Protein AF-0000000065780562 (afdb_homodimer)

pLDDT: mean 96.78, std 4.56, range [65.5, 98.94]

Solvent-accessible surface area (backbone atoms only — not comparable to full-atom values): 18853 Å² total; per-residue (Å²): 107,81,82,47,72,66,59,38,47,54,46,50,72,38,41,47,74,38,71,44,37,96,43,82,79,24,48,29,72,38,63,63,52,26,35,49,34,34,68,48,35,51,48,55,40,47,51,58,27,45,69,42,63,85,66,68,60,48,30,23,32,17,39,69,54,63,8,30,63,49,17,40,48,27,12,57,72,63,63,24,13,30,44,69,33,32,50,79,88,74,63,91,61,65,63,46,76,33,69,40,71,48,99,82,57,74,47,54,39,26,35,52,57,83,74,48,37,68,88,31,28,38,34,37,24,37,50,65,37,39,60,32,49,70,59,52,32,50,49,51,52,42,45,75,44,43,25,42,68,44,40,34,39,28,48,32,30,30,67,81,51,43,10,64,62,57,37,42,76,68,58,31,47,76,46,57,64,32,76,43,86,71,89,104,80,82,47,71,66,58,38,49,53,47,51,72,37,42,46,73,38,73,44,36,97,42,82,78,25,49,30,74,39,63,62,51,26,34,50,33,34,68,48,36,51,48,56,41,48,49,56,29,44,68,44,65,85,66,67,59,46,31,23,33,18,40,70,54,62,7,30,64,48,17,40,48,27,12,56,74,61,62,24,13,29,43,69,32,32,50,78,88,74,62,92,62,64,63,46,76,33,70,38,72,47,100,83,57,73,46,52,40,27,35,54,58,85,74,48,35,69,86,33,28,37,35,36,22,38,48,65,38,38,59,33,48,69,58,51,34,48,50,52,51,43,46,74,45,43,26,42,68,44,40,36,38,28,48,33,30,32,67,82,52,43,11,64,63,56,37,41,75,69,57,31,47,77,47,56,64,33,76,42,88,71,88

Organism: Edwardsiella ictaluri (strain 93-146) (NCBI:txid634503)

Secondary structure (DSSP, 8-state):
-PPPHHHHHHHHHTSEEEET-SSTT-EEEETHHHHTSHHHHHHHHHHHHHHHTTTT--EEEEETTTTHHHHHHHHHHHT-EEEEEB-TT---S-EEEEEEE-SSSEEEEEEETTS--TT-EEEEEEEEESSSHHHHHHHHHHHHTT-EEEEEEEEEE-GGG-HHHHHHTTTPEEEEEEE-S--/-PPPHHHHHHHHHTSEEEET-SSTT-EEEETHHHHTSHHHHHHHHHHHHHHHTTTT--EEEEETTTTHHHHHHHHHHHT-EEEEEB-TT---S-EEEEEEE-SSSEEEEEEETTS--TT-EEEEEEEEESS-HHHHHHHHHHHHTT-EEEEEEEEEE-GGG-HHHHHHTTTPEEEEEEE-S--

Sequence (366 aa):
MTATAQQLEFLKQNIKTIPDYPKPGILFRDVTSLLEKPDAYALSIELLAARYRAAGITKVVGTEARGFLFGAPVALALGVGFVPVRKPGKLPRATLAESYALEYGTDTLEIHQDAIDANDRVLMVDDLLATGGTIEATTRLIRRLGGVVHDAAFIIDLPALGGEARLEAMNINCYSLVSFDGHMTATAQQLEFLKQNIKTIPDYPKPGILFRDVTSLLEKPDAYALSIELLAARYRAAGITKVVGTEARGFLFGAPVALALGVGFVPVRKPGKLPRATLAESYALEYGTDTLEIHQDAIDANDRVLMVDDLLATGGTIEATTRLIRRLGGVVHDAAFIIDLPALGGEARLEAMNINCYSLVSFDGH

InterPro domains:
  IPR000836 Phosphoribosyltransferase domain [PF00156] (31-147)
  IPR000836 Phosphoribosyltransferase domain [cd06223] (45-166)
  IPR005764 Adenine phosphoribosyl transferase [MF_00004] (11-180)
  IPR005764 Adenine phosphoribosyl transferase [TIGR01090] (11-179)
  IPR029057 Phosphoribosyltransferase-like [G3DSA:3.40.50.2020] (1-183)
  IPR029057 Phosphoribosyltransferase-like [SSF53271] (12-180)
  IPR050054 Uracil phosphoribosyltransferase/Adenine phosphoribosyltransferase [PTHR32315] (6-181)

Structure (mmCIF, N/CA/C/O backbone):
data_AF-0000000065780562-model_v1
#
loop_
_entity.id
_entity.type
_entity.pdbx_description
1 polymer 'Adenine phosphoribosyltransferase'
#
loop_
_atom_site.group_PDB
_atom_site.id
_atom_site.type_symbol
_atom_site.label_atom_id
_atom_site.label_alt_id
_atom_site.label_comp_id
_atom_site.label_asym_id
_atom_site.label_entity_id
_atom_site.label_seq_id
_atom_site.pdbx_PDB_ins_code
_atom_site.Cartn_x
_atom_site.Cartn_y
_atom_site.Cartn_z
_atom_site.occupancy
_atom_site.B_iso_or_equiv
_atom_site.auth_seq_id
_atom_site.auth_comp_id
_atom_site.auth_asym_id
_atom_site.auth_atom_id
_atom_site.pdbx_PDB_model_num
ATOM 1 N N . MET A 1 1 ? -0.548 -5.738 -24.672 1 65.5 1 MET A N 1
ATOM 2 C CA . MET A 1 1 ? 0.827 -5.441 -25.062 1 65.5 1 MET A CA 1
ATOM 3 C C . MET A 1 1 ? 1.811 -6.344 -24.328 1 65.5 1 MET A C 1
ATOM 5 O O . MET A 1 1 ? 1.645 -6.605 -23.125 1 65.5 1 MET A O 1
ATOM 9 N N . THR A 1 2 ? 2.576 -7.039 -25.062 1 82.5 2 THR A N 1
ATOM 10 C CA . THR A 1 2 ? 3.578 -7.926 -24.484 1 82.5 2 THR A CA 1
ATOM 11 C C . THR A 1 2 ? 4.848 -7.152 -24.141 1 82.5 2 THR A C 1
ATOM 13 O O . THR A 1 2 ? 5.312 -6.324 -24.922 1 82.5 2 THR A O 1
ATOM 16 N N . ALA A 1 3 ? 5.266 -7.367 -22.844 1 90.75 3 ALA A N 1
ATOM 17 C CA . ALA A 1 3 ? 6.492 -6.707 -22.406 1 90.75 3 ALA A CA 1
ATOM 18 C C . ALA A 1 3 ? 7.664 -7.07 -23.312 1 90.75 3 ALA A C 1
ATOM 20 O O . ALA A 1 3 ? 7.816 -8.234 -23.703 1 90.75 3 ALA A O 1
ATOM 21 N N . THR A 1 4 ? 8.484 -6.109 -23.641 1 95 4 THR A N 1
ATOM 22 C CA . THR A 1 4 ? 9.703 -6.379 -24.391 1 95 4 THR A CA 1
ATOM 23 C C . THR A 1 4 ? 10.844 -6.766 -23.453 1 95 4 THR A C 1
ATOM 25 O O . THR A 1 4 ? 10.812 -6.457 -22.266 1 95 4 THR A O 1
ATOM 28 N N . ALA A 1 5 ? 11.867 -7.324 -24.094 1 95.56 5 ALA A N 1
ATOM 29 C CA . ALA A 1 5 ? 13.062 -7.688 -23.328 1 95.56 5 ALA A CA 1
ATOM 30 C C . ALA A 1 5 ? 13.734 -6.453 -22.75 1 95.56 5 ALA A C 1
ATOM 32 O O . ALA A 1 5 ? 14.258 -6.492 -21.625 1 95.56 5 ALA A O 1
ATOM 33 N N . GLN A 1 6 ? 13.703 -5.398 -23.469 1 96.81 6 GLN A N 1
ATOM 34 C CA . GLN A 1 6 ? 14.336 -4.16 -23.016 1 96.81 6 GLN A CA 1
ATOM 35 C C . GLN A 1 6 ? 13.602 -3.568 -21.828 1 96.81 6 GLN A C 1
ATOM 37 O O . GLN A 1 6 ? 14.227 -3.055 -20.891 1 96.81 6 GLN A O 1
ATOM 42 N N . GLN A 1 7 ? 12.305 -3.596 -21.875 1 97.88 7 GLN A N 1
ATOM 43 C CA . GLN A 1 7 ? 11.5 -3.094 -20.766 1 97.88 7 GLN A CA 1
ATOM 44 C C . GLN A 1 7 ? 11.75 -3.9 -19.5 1 97.88 7 GLN A C 1
ATOM 46 O O . GLN A 1 7 ? 11.922 -3.33 -18.422 1 97.88 7 GLN A O 1
ATOM 51 N N . LEU A 1 8 ? 11.789 -5.238 -19.656 1 98 8 LEU A N 1
ATOM 52 C CA . LEU A 1 8 ? 11.992 -6.117 -18.5 1 98 8 LEU A CA 1
ATOM 53 C C . LEU A 1 8 ? 13.398 -5.945 -17.938 1 98 8 LEU A C 1
ATOM 55 O O . LEU A 1 8 ? 13.578 -5.953 -16.719 1 98 8 LEU A O 1
ATOM 59 N N . GLU A 1 9 ? 14.367 -5.758 -18.781 1 97.94 9 GLU A N 1
ATOM 60 C CA . GLU A 1 9 ? 15.742 -5.508 -18.344 1 97.94 9 GLU A CA 1
ATOM 61 C C . GLU A 1 9 ? 15.844 -4.168 -17.609 1 97.94 9 GLU A C 1
ATOM 63 O O . GLU A 1 9 ? 16.547 -4.059 -16.609 1 97.94 9 GLU A O 1
ATOM 68 N N . PHE A 1 10 ? 15.195 -3.188 -18.141 1 98.44 10 PHE A N 1
ATOM 69 C CA . PHE A 1 10 ? 15.156 -1.881 -17.484 1 98.44 10 PHE A CA 1
ATOM 70 C C . PHE A 1 10 ? 14.641 -2 -16.062 1 98.44 10 PHE A C 1
ATOM 72 O O . PHE A 1 10 ? 15.227 -1.438 -15.133 1 98.44 10 PHE A O 1
ATOM 79 N N . LEU A 1 11 ? 13.539 -2.773 -15.859 1 98.62 11 LEU A N 1
ATOM 80 C CA . LEU A 1 11 ? 12.984 -2.986 -14.523 1 98.62 11 LEU A CA 1
ATOM 81 C C . LEU A 1 11 ? 13.984 -3.723 -13.641 1 98.62 11 LEU A C 1
ATOM 83 O O . LEU A 1 11 ? 14.211 -3.332 -12.492 1 98.62 11 LEU A O 1
ATOM 87 N N . LYS A 1 12 ? 14.523 -4.781 -14.188 1 98.12 12 LYS A N 1
ATOM 88 C CA . LYS A 1 12 ? 15.469 -5.605 -13.438 1 98.12 12 LYS A CA 1
ATOM 89 C C . LYS A 1 12 ? 16.656 -4.777 -12.938 1 98.12 12 LYS A C 1
ATOM 91 O O . LYS A 1 12 ? 17.078 -4.922 -11.789 1 98.12 12 LYS A O 1
ATOM 96 N N . GLN A 1 13 ? 17.125 -3.814 -13.75 1 97.94 13 GLN A N 1
ATOM 97 C CA . GLN A 1 13 ? 18.266 -2.98 -13.43 1 97.94 13 GLN A CA 1
ATOM 98 C C . GLN A 1 13 ? 17.922 -1.961 -12.344 1 97.94 13 GLN A C 1
ATOM 100 O O . GLN A 1 13 ? 18.812 -1.407 -11.703 1 97.94 13 GLN A O 1
ATOM 105 N N . ASN A 1 14 ? 16.688 -1.719 -12.141 1 98.06 14 ASN A N 1
ATOM 106 C CA . ASN A 1 14 ? 16.281 -0.73 -11.156 1 98.06 14 ASN A CA 1
ATOM 107 C C . ASN A 1 14 ? 15.883 -1.389 -9.836 1 98.06 14 ASN A C 1
ATOM 109 O O . ASN A 1 14 ? 15.352 -0.726 -8.938 1 98.06 14 ASN A O 1
ATOM 113 N N . ILE A 1 15 ? 16.125 -2.693 -9.695 1 98.06 15 ILE A N 1
ATOM 114 C CA . ILE A 1 15 ? 15.969 -3.404 -8.438 1 98.06 15 ILE A CA 1
ATOM 115 C C . ILE A 1 15 ? 17.328 -3.656 -7.805 1 98.06 15 ILE A C 1
ATOM 117 O O . ILE A 1 15 ? 18.156 -4.402 -8.352 1 98.06 15 ILE A O 1
ATOM 121 N N . LYS A 1 16 ? 17.562 -3.039 -6.676 1 97.56 16 LYS A N 1
ATOM 122 C CA . LYS A 1 16 ? 18.844 -3.186 -5.984 1 97.56 16 LYS A CA 1
ATOM 123 C C . LYS A 1 16 ? 18.938 -4.527 -5.262 1 97.56 16 LYS A C 1
ATOM 125 O O . LYS A 1 16 ? 17.953 -4.988 -4.68 1 97.56 16 LYS A O 1
ATOM 130 N N . THR A 1 17 ? 20.016 -5.121 -5.332 1 97.31 17 THR A N 1
ATOM 131 C CA . THR A 1 17 ? 20.297 -6.336 -4.57 1 97.31 17 THR A CA 1
ATOM 132 C C . THR A 1 17 ? 21.125 -6.012 -3.332 1 97.31 17 THR A C 1
ATOM 134 O O . THR A 1 17 ? 22.188 -5.387 -3.43 1 97.31 17 THR A O 1
ATOM 137 N N . ILE A 1 18 ? 20.625 -6.375 -2.195 1 97.62 18 ILE A N 1
ATOM 138 C CA . ILE A 1 18 ? 21.266 -6.113 -0.917 1 97.62 18 ILE A CA 1
ATOM 139 C C . ILE A 1 18 ? 21.797 -7.418 -0.33 1 97.62 18 ILE A C 1
ATOM 141 O O . ILE A 1 18 ? 21.016 -8.281 0.081 1 97.62 18 ILE A O 1
ATOM 145 N N . PRO A 1 19 ? 23.031 -7.574 -0.222 1 96.38 19 PRO A N 1
ATOM 146 C CA . PRO A 1 19 ? 23.578 -8.812 0.345 1 96.38 19 PRO A CA 1
ATOM 147 C C . PRO A 1 19 ? 23.406 -8.883 1.861 1 96.38 19 PRO A C 1
ATOM 149 O O . PRO A 1 19 ? 23.359 -7.852 2.533 1 96.38 19 PRO A O 1
ATOM 152 N N . ASP A 1 20 ? 23.312 -10.141 2.43 1 95.62 20 ASP A N 1
ATOM 153 C CA . ASP A 1 20 ? 23.344 -10.469 3.854 1 95.62 20 ASP A CA 1
ATOM 154 C C . ASP A 1 20 ? 22.203 -9.789 4.598 1 95.62 20 ASP A C 1
ATOM 156 O O . ASP A 1 20 ? 22.391 -9.258 5.695 1 95.62 20 ASP A O 1
ATOM 160 N N . TYR A 1 21 ? 21.078 -9.734 3.943 1 94.44 21 TYR A N 1
ATOM 161 C CA . TYR A 1 21 ? 19.859 -9.203 4.527 1 94.44 21 TYR A CA 1
ATOM 162 C C . TYR A 1 21 ? 18.672 -10.125 4.266 1 94.44 21 TYR A C 1
ATOM 164 O O . TYR A 1 21 ? 18.469 -10.578 3.137 1 94.44 21 TYR A O 1
ATOM 172 N N . PRO A 1 22 ? 17.922 -10.328 5.242 1 91.75 22 PRO A N 1
ATOM 173 C CA . PRO A 1 22 ? 18 -9.898 6.641 1 91.75 22 PRO A CA 1
ATOM 174 C C . PRO A 1 22 ? 19.062 -10.664 7.434 1 91.75 22 PRO A C 1
ATOM 176 O O . PRO A 1 22 ? 19.359 -10.312 8.578 1 91.75 22 PRO A O 1
ATOM 179 N N . LYS A 1 23 ? 19.578 -11.781 6.82 1 92 23 LYS A N 1
ATOM 180 C CA . LYS A 1 23 ? 20.641 -12.562 7.453 1 92 23 LYS A CA 1
ATOM 181 C C . LYS A 1 23 ? 21.797 -12.797 6.488 1 92 23 LYS A C 1
ATOM 183 O O . LYS A 1 23 ? 21.625 -12.688 5.273 1 92 23 LYS A O 1
ATOM 188 N N . PRO A 1 24 ? 22.906 -13.125 7.113 1 94.38 24 PRO A N 1
ATOM 189 C CA . PRO A 1 24 ? 24.062 -13.398 6.254 1 94.38 24 PRO A CA 1
ATOM 190 C C . PRO A 1 24 ? 23.781 -14.477 5.215 1 94.38 24 PRO A C 1
ATOM 192 O O . PRO A 1 24 ? 23.125 -15.484 5.52 1 94.38 24 PRO A O 1
ATOM 195 N N . GLY A 1 25 ? 24.266 -14.266 3.947 1 93.69 25 GLY A N 1
ATOM 196 C CA . GLY A 1 25 ? 24.141 -15.273 2.9 1 93.69 25 GLY A CA 1
ATOM 197 C C . GLY A 1 25 ? 22.938 -15.047 2.002 1 93.69 25 GLY A C 1
ATOM 198 O O . GLY A 1 25 ? 22.844 -15.656 0.934 1 93.69 25 GLY A O 1
ATOM 199 N N . ILE A 1 26 ? 22.047 -14.164 2.375 1 93.25 26 ILE A N 1
ATOM 200 C CA . ILE A 1 26 ? 20.828 -13.914 1.613 1 93.25 26 ILE A CA 1
ATOM 201 C C . ILE A 1 26 ? 21.031 -12.688 0.717 1 93.25 26 ILE A C 1
ATOM 203 O O . ILE A 1 26 ? 21.609 -11.688 1.142 1 93.25 26 ILE A O 1
ATOM 207 N N . LEU A 1 27 ? 20.641 -12.844 -0.528 1 95.69 27 LEU A N 1
ATOM 208 C CA . LEU A 1 27 ? 20.562 -11.711 -1.442 1 95.69 27 LEU A CA 1
ATOM 209 C C . LEU A 1 27 ? 19.141 -11.156 -1.506 1 95.69 27 LEU A C 1
ATOM 211 O O . LEU A 1 27 ? 18.281 -11.742 -2.158 1 95.69 27 LEU A O 1
ATOM 215 N N . PHE A 1 28 ? 19 -10.055 -0.897 1 96.62 28 PHE A N 1
ATOM 216 C CA . PHE A 1 28 ? 17.672 -9.445 -0.836 1 96.62 28 PHE A CA 1
ATOM 217 C C . PHE A 1 28 ? 17.438 -8.547 -2.045 1 96.62 28 PHE A C 1
ATOM 219 O O . PHE A 1 28 ? 18.266 -7.703 -2.371 1 96.62 28 PHE A O 1
ATOM 226 N N . ARG A 1 29 ? 16.328 -8.711 -2.705 1 97.31 29 ARG A N 1
ATOM 227 C CA . ARG A 1 29 ? 15.93 -7.852 -3.816 1 97.31 29 ARG A CA 1
ATOM 228 C C . ARG A 1 29 ? 15.016 -6.73 -3.34 1 97.31 29 ARG A C 1
ATOM 230 O O . ARG A 1 29 ? 13.852 -6.969 -3.021 1 97.31 29 ARG A O 1
ATOM 237 N N . ASP A 1 30 ? 15.523 -5.582 -3.324 1 97.31 30 ASP A N 1
ATOM 238 C CA . ASP A 1 30 ? 14.82 -4.434 -2.764 1 97.31 30 ASP A CA 1
ATOM 239 C C . ASP A 1 30 ? 13.906 -3.793 -3.801 1 97.31 30 ASP A C 1
ATOM 241 O O . ASP A 1 30 ? 14.344 -2.951 -4.59 1 97.31 30 ASP A O 1
ATOM 245 N N . VAL A 1 31 ? 12.664 -4.078 -3.697 1 96.94 31 VAL A N 1
ATOM 246 C CA . VAL A 1 31 ? 11.695 -3.584 -4.664 1 96.94 31 VAL A CA 1
ATOM 247 C C . VAL A 1 31 ? 11.492 -2.082 -4.473 1 96.94 31 VAL A C 1
ATOM 249 O O . VAL A 1 31 ? 11.008 -1.393 -5.375 1 96.94 31 VAL A O 1
ATOM 252 N N . THR A 1 32 ? 11.859 -1.491 -3.297 1 97.56 32 THR A N 1
ATOM 253 C CA . THR A 1 32 ? 11.617 -0.078 -3.031 1 97.56 32 THR A CA 1
ATOM 254 C C . THR A 1 32 ? 12.445 0.799 -3.963 1 97.56 32 THR A C 1
ATOM 256 O O . THR A 1 32 ? 12.062 1.929 -4.27 1 97.56 32 THR A O 1
ATOM 259 N N . SER A 1 33 ? 13.594 0.277 -4.449 1 98.06 33 SER A N 1
ATOM 260 C CA . SER A 1 33 ? 14.414 1.05 -5.379 1 98.06 33 SER A CA 1
ATOM 261 C C . SER A 1 33 ? 13.672 1.295 -6.691 1 98.06 33 SER A C 1
ATOM 263 O O . SER A 1 33 ? 13.859 2.332 -7.328 1 98.06 33 SER A O 1
ATOM 265 N N . LEU A 1 34 ? 12.828 0.372 -7.031 1 98.19 34 LEU A N 1
ATOM 266 C CA . LEU A 1 34 ? 11.992 0.503 -8.219 1 98.19 34 LEU A CA 1
ATOM 267 C C . LEU A 1 34 ? 10.992 1.64 -8.055 1 98.19 34 LEU A C 1
ATOM 269 O O . LEU A 1 34 ? 10.719 2.371 -9.008 1 98.19 34 LEU A O 1
ATOM 273 N N . LEU A 1 35 ? 10.43 1.845 -6.871 1 98.62 35 LEU A N 1
ATOM 274 C CA . LEU A 1 35 ? 9.422 2.855 -6.562 1 98.62 35 LEU A CA 1
ATOM 275 C C . LEU A 1 35 ? 10.008 4.258 -6.672 1 98.62 35 LEU A C 1
ATOM 277 O O . LEU A 1 35 ? 9.297 5.207 -7.004 1 98.62 35 LEU A O 1
ATOM 281 N N . GLU A 1 36 ? 11.297 4.367 -6.43 1 96.75 36 GLU A N 1
ATOM 282 C CA . GLU A 1 36 ? 11.984 5.656 -6.391 1 96.75 36 GLU A CA 1
ATOM 283 C C . GLU A 1 36 ? 12.188 6.215 -7.793 1 96.75 36 GLU A C 1
ATOM 285 O O . GLU A 1 36 ? 12.453 7.41 -7.961 1 96.75 36 GLU A O 1
ATOM 290 N N . LYS A 1 37 ? 12.094 5.348 -8.766 1 97.94 37 LYS A N 1
ATOM 291 C CA . LYS A 1 37 ? 12.25 5.723 -10.164 1 97.94 37 LYS A CA 1
ATOM 292 C C . LYS A 1 37 ? 10.898 5.801 -10.867 1 97.94 37 LYS A C 1
ATOM 294 O O . LYS A 1 37 ? 10.336 4.777 -11.266 1 97.94 37 LYS A O 1
ATOM 299 N N . PRO A 1 38 ? 10.453 7.039 -11.125 1 98.38 38 PRO A N 1
ATOM 300 C CA . PRO A 1 38 ? 9.086 7.215 -11.625 1 98.38 38 PRO A CA 1
ATOM 301 C C . PRO A 1 38 ? 8.805 6.395 -12.875 1 98.38 38 PRO A C 1
ATOM 303 O O . PRO A 1 38 ? 7.766 5.742 -12.977 1 98.38 38 PRO A O 1
ATOM 306 N N . ASP A 1 39 ? 9.727 6.363 -13.805 1 98.56 39 ASP A N 1
ATOM 307 C CA . ASP A 1 39 ? 9.508 5.664 -15.07 1 98.56 39 ASP A CA 1
ATOM 308 C C . ASP A 1 39 ? 9.461 4.152 -14.859 1 98.56 39 ASP A C 1
ATOM 310 O O . ASP A 1 39 ? 8.648 3.461 -15.477 1 98.56 39 ASP A O 1
ATOM 314 N N . ALA A 1 40 ? 10.312 3.639 -14.031 1 98.75 40 ALA A N 1
ATOM 315 C CA . ALA A 1 40 ? 10.336 2.205 -13.75 1 98.75 40 ALA A CA 1
ATOM 316 C C . ALA A 1 40 ? 9.07 1.772 -13.008 1 98.75 40 ALA A C 1
ATOM 318 O O . ALA A 1 40 ? 8.484 0.737 -13.328 1 98.75 40 ALA A O 1
ATOM 319 N N . TYR A 1 41 ? 8.703 2.58 -12.031 1 98.81 41 TYR A N 1
ATOM 320 C CA . TYR A 1 41 ? 7.488 2.287 -11.281 1 98.81 41 TYR A CA 1
ATOM 321 C C . TYR A 1 41 ? 6.266 2.277 -12.188 1 98.81 41 TYR A C 1
ATOM 323 O O . TYR A 1 41 ? 5.512 1.302 -12.219 1 98.81 41 TYR A O 1
ATO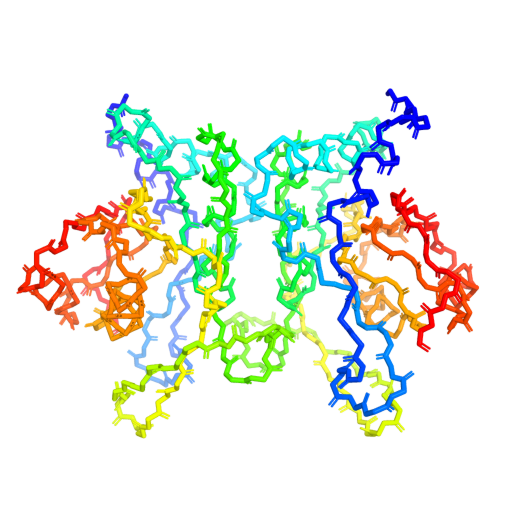M 331 N N . ALA A 1 42 ? 6.105 3.307 -13 1 98.81 42 ALA A N 1
ATOM 332 C CA . ALA A 1 42 ? 4.98 3.416 -13.922 1 98.81 42 ALA A CA 1
ATOM 333 C C . ALA A 1 42 ? 4.977 2.258 -14.922 1 98.81 42 ALA A C 1
ATOM 335 O O . ALA A 1 42 ? 3.922 1.687 -15.211 1 98.81 42 ALA A O 1
ATOM 336 N N . LEU A 1 43 ? 6.145 1.894 -15.398 1 98.81 43 LEU A N 1
ATOM 337 C CA . LEU A 1 43 ? 6.258 0.809 -16.375 1 98.81 43 LEU A CA 1
ATOM 338 C C . LEU A 1 43 ? 5.82 -0.517 -15.758 1 98.81 43 LEU A C 1
ATOM 340 O O . LEU A 1 43 ? 5.137 -1.312 -16.406 1 98.81 43 LEU A O 1
ATOM 344 N N . SER A 1 44 ? 6.219 -0.75 -14.5 1 98.88 44 SER A N 1
ATOM 345 C CA . SER A 1 44 ? 5.84 -2 -13.852 1 98.88 44 SER A CA 1
ATOM 346 C C . SER A 1 44 ? 4.324 -2.129 -13.734 1 98.88 44 SER A C 1
ATOM 348 O O . SER A 1 44 ? 3.768 -3.197 -14 1 98.88 44 SER A O 1
ATOM 350 N N . ILE A 1 45 ? 3.66 -1.053 -13.383 1 98.88 45 ILE A N 1
ATOM 351 C CA . ILE A 1 45 ? 2.207 -1.06 -13.266 1 98.88 45 ILE A CA 1
ATOM 352 C C . ILE A 1 45 ? 1.58 -1.29 -14.641 1 98.88 45 ILE A C 1
ATOM 354 O O . ILE A 1 45 ? 0.657 -2.096 -14.781 1 98.88 45 ILE A O 1
ATOM 358 N N . GLU A 1 46 ? 2.08 -0.618 -15.57 1 98.56 46 GLU A N 1
ATOM 359 C CA . GLU A 1 46 ? 1.528 -0.702 -16.922 1 98.56 46 GLU A CA 1
ATOM 360 C C . GLU A 1 46 ? 1.635 -2.121 -17.469 1 98.56 46 GLU A C 1
ATOM 362 O O . GLU A 1 46 ? 0.681 -2.637 -18.062 1 98.56 46 GLU A O 1
ATOM 367 N N . LEU A 1 47 ? 2.752 -2.746 -17.344 1 98.75 47 LEU A N 1
ATOM 368 C CA . LEU A 1 47 ? 2.959 -4.09 -17.875 1 98.75 47 LEU A CA 1
ATOM 369 C C . LEU A 1 47 ? 2.033 -5.094 -17.203 1 98.75 47 LEU A C 1
ATOM 371 O O . LEU A 1 47 ? 1.461 -5.961 -17.859 1 98.75 47 LEU A O 1
ATOM 375 N N . LEU A 1 48 ? 1.876 -4.984 -15.883 1 98.69 48 LEU A N 1
ATOM 376 C CA . LEU A 1 48 ? 0.957 -5.867 -15.172 1 98.69 48 LEU A CA 1
ATOM 377 C C . LEU A 1 48 ? -0.481 -5.625 -15.617 1 98.69 48 LEU A C 1
ATOM 379 O O . LEU A 1 48 ? -1.211 -6.574 -15.914 1 98.69 48 LEU A O 1
ATOM 383 N N . ALA A 1 49 ? -0.901 -4.379 -15.672 1 98.62 49 ALA A N 1
ATOM 384 C CA . ALA A 1 49 ? -2.271 -4.039 -16.047 1 98.62 49 ALA A CA 1
ATOM 385 C C . ALA A 1 49 ? -2.572 -4.484 -17.469 1 98.62 49 ALA A C 1
ATOM 387 O O . ALA A 1 49 ? -3.648 -5.02 -17.75 1 98.62 49 ALA A O 1
ATOM 388 N N . ALA A 1 50 ? -1.616 -4.242 -18.375 1 98.31 50 ALA A N 1
ATOM 389 C CA . ALA A 1 50 ? -1.803 -4.59 -19.781 1 98.31 50 ALA A CA 1
ATOM 390 C C . ALA A 1 50 ? -2.049 -6.086 -19.953 1 98.31 50 ALA A C 1
ATOM 392 O O . ALA A 1 50 ? -2.871 -6.496 -20.781 1 98.31 50 ALA A O 1
ATOM 393 N N . ARG A 1 51 ? -1.376 -6.867 -19.188 1 97.56 51 ARG A N 1
ATOM 394 C CA . ARG A 1 51 ? -1.489 -8.32 -19.25 1 97.56 51 ARG A CA 1
ATOM 395 C C . ARG A 1 51 ? -2.91 -8.773 -18.938 1 97.56 51 ARG A C 1
ATOM 397 O O . ARG A 1 51 ? -3.391 -9.766 -19.484 1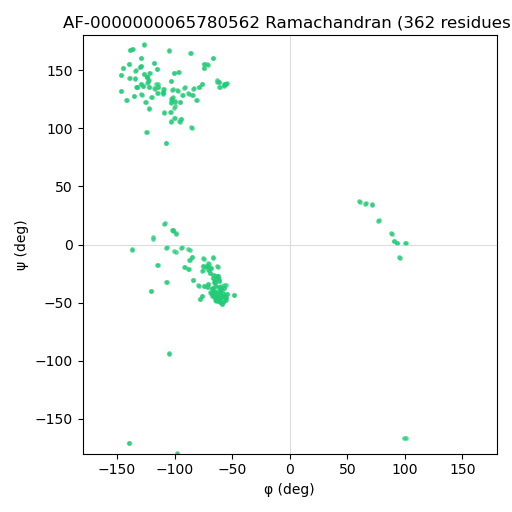 97.56 51 ARG A O 1
ATOM 404 N N . TYR A 1 52 ? -3.631 -8.016 -18.125 1 98.06 52 TYR A N 1
ATOM 405 C CA . TYR A 1 52 ? -4.891 -8.523 -17.578 1 98.06 52 TYR A CA 1
ATOM 406 C C . TYR A 1 52 ? -6.059 -7.652 -18.016 1 98.06 52 TYR A C 1
ATOM 408 O O . TYR A 1 52 ? -7.191 -7.84 -17.562 1 98.06 52 TYR A O 1
ATOM 416 N N . ARG A 1 53 ? -5.852 -6.699 -18.828 1 97.25 53 ARG A N 1
ATOM 417 C CA . ARG A 1 53 ? -6.863 -5.738 -19.266 1 97.25 53 ARG A CA 1
ATOM 418 C C . ARG A 1 53 ? -8.07 -6.449 -19.859 1 97.25 53 ARG A C 1
ATOM 420 O O . ARG A 1 53 ? -9.211 -6.023 -19.672 1 97.25 53 ARG A O 1
ATOM 427 N N . ALA A 1 54 ? -7.871 -7.57 -20.547 1 97.25 54 ALA A N 1
ATOM 428 C CA . ALA A 1 54 ? -8.953 -8.266 -21.219 1 97.25 54 ALA A CA 1
ATOM 429 C C . ALA A 1 54 ? -9.297 -9.578 -20.516 1 97.25 54 ALA A C 1
ATOM 431 O O . ALA A 1 54 ? -9.945 -10.445 -21.094 1 97.25 54 ALA A O 1
ATOM 432 N N . ALA A 1 55 ? -8.891 -9.719 -19.312 1 97.56 55 ALA A N 1
ATOM 433 C CA . ALA A 1 55 ? -9.031 -11 -18.625 1 97.56 55 ALA A CA 1
ATOM 434 C C . ALA A 1 55 ? -10.32 -11.062 -17.812 1 97.56 55 ALA A C 1
ATOM 436 O O . ALA A 1 55 ? -10.609 -12.07 -17.172 1 97.56 55 ALA A O 1
ATOM 437 N N . GLY A 1 56 ? -11.086 -9.984 -17.797 1 98.19 56 GLY A N 1
ATOM 438 C CA . GLY A 1 56 ? -12.359 -9.969 -17.078 1 98.19 56 GLY A CA 1
ATOM 439 C C . GLY A 1 56 ? -12.203 -9.836 -15.578 1 98.19 56 GLY A C 1
ATOM 440 O O . GLY A 1 56 ? -13.094 -10.234 -14.828 1 98.19 56 GLY A O 1
ATOM 441 N N . ILE A 1 57 ? -11.094 -9.359 -15.133 1 98.81 57 ILE A N 1
ATOM 442 C CA . ILE A 1 57 ? -10.836 -9.148 -13.711 1 98.81 57 ILE A CA 1
ATOM 443 C C . ILE A 1 57 ? -11.836 -8.148 -13.148 1 98.81 57 ILE A C 1
ATOM 445 O O . ILE A 1 57 ? -12.109 -7.113 -13.766 1 98.81 57 ILE A O 1
ATOM 449 N N . THR A 1 58 ? -12.359 -8.484 -11.969 1 98.81 58 THR A N 1
ATOM 450 C CA . THR A 1 58 ? -13.32 -7.566 -11.359 1 98.81 58 THR A CA 1
ATOM 451 C C . THR A 1 58 ? -12.766 -6.996 -10.055 1 98.81 58 THR A C 1
ATOM 453 O O . THR A 1 58 ? -13.281 -6.004 -9.539 1 98.81 58 THR A O 1
ATOM 456 N N . LYS A 1 59 ? -11.711 -7.676 -9.477 1 98.75 59 LYS A N 1
ATOM 457 C CA . LYS A 1 59 ? -11.055 -7.223 -8.258 1 98.75 59 LYS A CA 1
ATOM 458 C C . LYS A 1 59 ? -9.562 -7.566 -8.273 1 98.75 59 LYS A C 1
ATOM 460 O O . LYS A 1 59 ? -9.172 -8.602 -8.812 1 98.75 59 LYS A O 1
ATOM 465 N N . VAL A 1 60 ? -8.805 -6.758 -7.723 1 98.94 60 VAL A N 1
ATOM 466 C CA . VAL A 1 60 ? -7.41 -7.059 -7.438 1 98.94 60 VAL A CA 1
ATOM 467 C C . VAL A 1 60 ? -7.207 -7.215 -5.934 1 98.94 60 VAL A C 1
ATOM 469 O O . VAL A 1 60 ? -7.723 -6.414 -5.145 1 98.94 60 VAL A O 1
ATOM 472 N N . VAL A 1 61 ? -6.566 -8.242 -5.531 1 98.94 61 VAL A N 1
ATOM 473 C CA . VAL A 1 61 ? -6.234 -8.492 -4.133 1 98.94 61 VAL A CA 1
ATOM 474 C C . VAL A 1 61 ? -4.73 -8.344 -3.922 1 98.94 61 VAL A C 1
ATOM 476 O O . VAL A 1 61 ? -3.934 -8.859 -4.707 1 98.94 61 VAL A O 1
ATOM 479 N N . GLY A 1 62 ? -4.344 -7.59 -2.949 1 98.81 62 GLY A N 1
ATOM 480 C CA . GLY A 1 62 ? -2.953 -7.422 -2.555 1 98.81 62 GLY A CA 1
ATOM 481 C C . GLY A 1 62 ? -2.715 -7.699 -1.082 1 98.81 62 GLY A C 1
ATOM 482 O O . GLY A 1 62 ? -3.543 -7.352 -0.237 1 98.81 62 GLY A O 1
ATOM 483 N N . THR A 1 63 ? -1.582 -8.211 -0.752 1 97.88 63 THR A N 1
ATOM 484 C CA . THR A 1 63 ? -1.265 -8.578 0.625 1 97.88 63 THR A CA 1
ATOM 485 C C . THR A 1 63 ? -0.342 -7.539 1.259 1 97.88 63 THR A C 1
ATOM 487 O O . THR A 1 63 ? 0.563 -7.023 0.602 1 97.88 63 THR A O 1
ATOM 490 N N . GLU A 1 64 ? -0.547 -7.223 2.5 1 97.06 64 GLU A N 1
ATOM 491 C CA . GLU A 1 64 ? 0.257 -6.242 3.227 1 97.06 64 GLU A CA 1
ATOM 492 C C . GLU A 1 64 ? 1.71 -6.695 3.338 1 97.06 64 GLU A C 1
ATOM 494 O O . GLU A 1 64 ? 1.981 -7.863 3.631 1 97.06 64 GLU A O 1
ATOM 499 N N . ALA A 1 65 ? 2.553 -5.715 3.201 1 97.19 65 ALA A N 1
ATOM 500 C CA . ALA A 1 65 ? 2.324 -4.309 2.871 1 97.19 65 ALA A CA 1
ATOM 501 C C . ALA A 1 65 ? 2.762 -4.004 1.442 1 97.19 65 ALA A C 1
ATOM 503 O O . ALA A 1 65 ? 2.156 -3.172 0.765 1 97.19 65 ALA A O 1
ATOM 504 N N . ARG A 1 66 ? 3.875 -4.812 1.037 1 98.19 66 ARG A N 1
ATOM 505 C CA . ARG A 1 66 ? 4.488 -4.445 -0.236 1 98.19 66 ARG A CA 1
ATOM 506 C C . ARG A 1 66 ? 3.566 -4.789 -1.403 1 98.19 66 ARG A C 1
ATOM 508 O O . ARG A 1 66 ? 3.627 -4.145 -2.455 1 98.19 66 ARG A O 1
ATOM 515 N N . GLY A 1 67 ? 2.662 -5.703 -1.172 1 98.56 67 GLY A N 1
ATOM 516 C CA . GLY A 1 67 ? 1.662 -6 -2.186 1 98.56 67 GLY A CA 1
ATOM 517 C C . GLY A 1 67 ? 0.773 -4.816 -2.512 1 98.56 67 GLY A C 1
ATOM 518 O O . GLY A 1 67 ? 0.211 -4.738 -3.605 1 98.56 67 GLY A O 1
ATOM 519 N N . PHE A 1 68 ? 0.595 -3.908 -1.535 1 98.88 68 PHE A N 1
ATOM 520 C CA . PHE A 1 68 ? -0.227 -2.721 -1.738 1 98.88 68 PHE A CA 1
ATOM 521 C C . PHE A 1 68 ? 0.399 -1.8 -2.779 1 98.88 68 PHE A C 1
ATOM 523 O O . PHE A 1 68 ? -0.311 -1.155 -3.553 1 98.88 68 PHE A O 1
ATOM 530 N N . LEU A 1 69 ? 1.693 -1.79 -2.826 1 98.88 69 LEU A N 1
ATOM 531 C CA . LEU A 1 69 ? 2.459 -0.839 -3.625 1 98.88 69 LEU A CA 1
ATOM 532 C C . LEU A 1 69 ? 2.264 -1.101 -5.117 1 98.88 69 LEU A C 1
ATOM 534 O O . LEU A 1 69 ? 2.533 -0.228 -5.945 1 98.88 69 LEU A O 1
ATOM 538 N N . PHE A 1 70 ? 1.828 -2.307 -5.434 1 98.88 70 PHE A N 1
ATOM 539 C CA . PHE A 1 70 ? 1.655 -2.684 -6.832 1 98.88 70 PHE A CA 1
ATOM 540 C C . PHE A 1 70 ? 0.208 -3.07 -7.113 1 98.88 70 PHE A C 1
ATOM 542 O O . PHE A 1 70 ? -0.365 -2.656 -8.125 1 98.88 70 PHE A O 1
ATOM 549 N N . GLY A 1 71 ? -0.388 -3.789 -6.168 1 98.88 71 GLY A N 1
ATOM 550 C CA . GLY A 1 71 ? -1.754 -4.25 -6.359 1 98.88 71 GLY A CA 1
ATOM 551 C C . GLY A 1 71 ? -2.756 -3.119 -6.484 1 98.88 71 GLY A C 1
ATOM 552 O O . GLY A 1 71 ? -3.619 -3.141 -7.363 1 98.88 71 GLY A O 1
ATOM 553 N N . ALA A 1 72 ? -2.643 -2.145 -5.617 1 98.88 72 ALA A N 1
ATOM 554 C CA . ALA A 1 72 ? -3.576 -1.021 -5.617 1 98.88 72 ALA A CA 1
ATOM 555 C C . ALA A 1 72 ? -3.471 -0.218 -6.91 1 98.88 72 ALA A C 1
ATOM 557 O O . ALA A 1 72 ? -4.47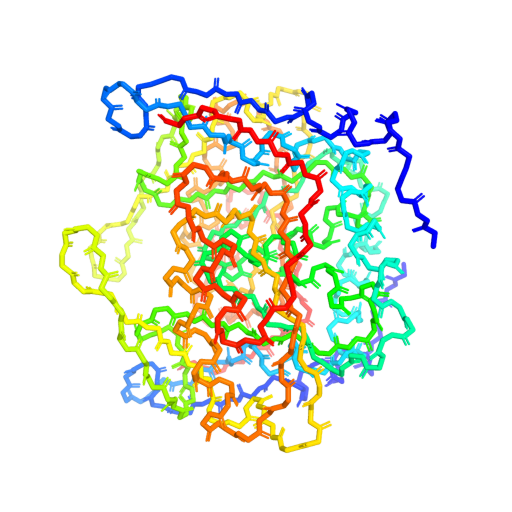7 0.02 -7.582 1 98.88 72 ALA A O 1
ATOM 558 N N . PRO A 1 73 ? -2.264 0.154 -7.371 1 98.94 73 PRO A N 1
ATOM 559 C CA . PRO A 1 73 ? -2.141 0.852 -8.648 1 98.94 73 PRO A CA 1
ATOM 560 C C . PRO A 1 73 ? -2.654 0.022 -9.828 1 98.94 73 PRO A C 1
ATOM 562 O O . PRO A 1 73 ? -3.234 0.571 -10.766 1 98.94 73 PRO A O 1
ATOM 565 N N . VAL A 1 74 ? -2.432 -1.289 -9.789 1 98.94 74 VAL A N 1
ATOM 566 C CA . VAL A 1 74 ? -2.924 -2.143 -10.867 1 98.94 74 VAL A CA 1
ATOM 567 C C . VAL A 1 74 ? -4.449 -2.123 -10.883 1 98.94 74 VAL A C 1
ATOM 569 O O . VAL A 1 74 ? -5.062 -2.055 -11.953 1 98.94 74 VAL A O 1
ATOM 572 N N . ALA A 1 75 ? -5.094 -2.203 -9.703 1 98.94 75 ALA A N 1
ATOM 573 C CA . ALA A 1 75 ? -6.551 -2.111 -9.617 1 98.94 75 ALA A CA 1
ATOM 574 C C . ALA A 1 75 ? -7.055 -0.813 -10.242 1 98.94 75 ALA A C 1
ATOM 576 O O . ALA A 1 75 ? -8.023 -0.819 -11 1 98.94 75 ALA A O 1
ATOM 577 N N . LEU A 1 76 ? -6.359 0.303 -9.93 1 98.88 76 LEU A N 1
ATOM 578 C CA . LEU A 1 76 ? -6.715 1.604 -10.484 1 98.88 76 LEU A CA 1
ATOM 579 C C . LEU A 1 76 ? -6.578 1.597 -12.008 1 98.88 76 LEU A C 1
ATOM 581 O O . LEU A 1 76 ? -7.469 2.074 -12.719 1 98.88 76 LEU A O 1
ATOM 585 N N . ALA A 1 77 ? -5.492 1.02 -12.516 1 98.81 77 ALA A N 1
ATOM 586 C CA . ALA A 1 77 ? -5.23 0.976 -13.953 1 98.81 77 ALA A CA 1
ATOM 587 C C . ALA A 1 77 ? -6.285 0.141 -14.672 1 98.81 77 ALA A C 1
ATOM 589 O O . ALA A 1 77 ? -6.648 0.443 -15.812 1 98.81 77 ALA A O 1
ATOM 590 N N . LEU A 1 78 ? -6.797 -0.902 -13.984 1 98.75 78 LEU A N 1
ATOM 591 C CA . LEU A 1 78 ? -7.785 -1.799 -14.57 1 98.75 78 LEU A CA 1
ATOM 592 C C . LEU A 1 78 ? -9.195 -1.264 -14.367 1 98.75 78 LEU A C 1
ATOM 594 O O . LEU A 1 78 ? -10.148 -1.759 -14.977 1 98.75 78 LEU A O 1
ATOM 598 N N . GLY A 1 79 ? -9.328 -0.251 -13.484 1 98.62 79 GLY A N 1
ATOM 599 C CA . GLY A 1 79 ? -10.641 0.295 -13.18 1 98.62 79 GLY A CA 1
ATOM 600 C C . GLY A 1 79 ? -11.508 -0.644 -12.359 1 98.62 79 GLY A C 1
ATOM 601 O O . GLY A 1 79 ? -12.719 -0.734 -12.578 1 98.62 79 GLY A O 1
ATOM 602 N N . VAL A 1 80 ? -10.945 -1.394 -11.469 1 98.81 80 VAL A N 1
ATOM 603 C CA . VAL A 1 80 ? -11.672 -2.348 -10.641 1 98.81 80 VAL A CA 1
ATOM 604 C C . VAL A 1 80 ? -11.359 -2.1 -9.172 1 98.81 80 VAL A C 1
ATOM 606 O O . VAL A 1 80 ? -10.492 -1.289 -8.844 1 98.81 80 VAL A O 1
ATOM 609 N N . GLY A 1 81 ? -12.031 -2.746 -8.227 1 98.56 81 GLY A N 1
ATOM 610 C CA . GLY A 1 81 ? -11.828 -2.58 -6.793 1 98.56 81 GLY A CA 1
ATOM 611 C C . GLY A 1 81 ? -10.555 -3.248 -6.297 1 98.56 81 GLY A C 1
ATOM 612 O O . GLY A 1 81 ? -10.055 -4.18 -6.926 1 98.56 81 GLY A O 1
ATOM 613 N N . PHE A 1 82 ? -10.078 -2.758 -5.246 1 98.94 82 PHE A N 1
ATOM 614 C CA . PHE A 1 82 ? -8.922 -3.334 -4.566 1 98.94 82 PHE A CA 1
ATOM 615 C C . PHE A 1 82 ? -9.312 -3.867 -3.195 1 98.94 82 PHE A C 1
ATOM 617 O O . PHE A 1 82 ? -10.039 -3.209 -2.451 1 98.94 82 PHE A O 1
ATOM 624 N N . VAL A 1 83 ? -8.844 -5.043 -2.881 1 98.88 83 VAL A N 1
ATOM 625 C CA . VAL A 1 83 ? -9.125 -5.695 -1.606 1 98.88 83 VAL A CA 1
ATOM 626 C C . VAL A 1 83 ? -7.82 -6.012 -0.883 1 98.88 83 VAL A C 1
ATOM 628 O O . VAL A 1 83 ? -7.02 -6.824 -1.358 1 98.88 83 VAL A O 1
ATOM 631 N N . PRO A 1 84 ? -7.629 -5.43 0.237 1 98.88 84 PRO A N 1
ATOM 632 C CA . PRO A 1 84 ? -6.418 -5.738 1.004 1 98.88 84 PRO A CA 1
ATOM 633 C C . PRO A 1 84 ? -6.562 -7 1.852 1 98.88 84 PRO A C 1
ATOM 635 O O . PRO A 1 84 ? -7.609 -7.219 2.469 1 98.88 84 PRO A O 1
ATOM 638 N N . VAL A 1 85 ? -5.59 -7.836 1.821 1 98.81 85 VAL A N 1
ATOM 639 C CA . VAL A 1 85 ? -5.395 -8.938 2.756 1 98.81 85 VAL A CA 1
ATOM 640 C C . VAL A 1 85 ? -4.32 -8.57 3.775 1 98.81 85 VAL A C 1
ATOM 642 O O . VAL A 1 85 ? -3.229 -8.133 3.404 1 98.81 85 VAL A O 1
ATOM 645 N N . ARG A 1 86 ? -4.68 -8.695 5.039 1 98.69 86 ARG A N 1
ATOM 646 C CA . ARG A 1 86 ? -3.791 -8.156 6.066 1 98.69 86 ARG A CA 1
ATOM 647 C C . ARG A 1 86 ? -3.645 -9.125 7.23 1 98.69 86 ARG A C 1
ATOM 649 O O . ARG A 1 86 ? -4.348 -10.133 7.297 1 98.69 86 ARG A O 1
ATOM 656 N N . LYS A 1 87 ? -2.676 -8.82 8.07 1 97.56 87 LYS A N 1
ATOM 657 C CA . LYS A 1 87 ? -2.498 -9.594 9.305 1 97.56 87 LYS A CA 1
ATOM 658 C C . LYS A 1 87 ? -3.678 -9.391 10.25 1 97.56 87 LYS A C 1
ATOM 660 O O . LYS A 1 87 ? -4.445 -8.438 10.102 1 97.56 87 LYS A O 1
ATOM 665 N N . PRO A 1 88 ? -3.811 -10.359 11.211 1 97.5 88 PRO A N 1
ATOM 666 C CA . PRO A 1 88 ? -4.934 -10.25 12.148 1 97.5 88 PRO A CA 1
ATOM 667 C C . PRO A 1 88 ? -4.961 -8.922 12.891 1 97.5 88 PRO A C 1
ATOM 669 O O . PRO A 1 88 ? -3.908 -8.406 13.281 1 97.5 88 PRO A O 1
ATOM 672 N N . GLY A 1 89 ? -6.211 -8.414 13 1 95.69 89 GLY A N 1
ATOM 673 C CA . GLY A 1 89 ? -6.398 -7.215 13.805 1 95.69 89 GLY A CA 1
ATOM 674 C C . GLY A 1 89 ? -6.266 -5.93 13.016 1 95.69 89 GLY A C 1
ATOM 675 O O . GLY A 1 89 ? -6.449 -4.84 13.555 1 95.69 89 GLY A O 1
ATOM 676 N N . LYS A 1 90 ? -6.07 -6.023 11.695 1 96.94 90 LYS A N 1
ATOM 677 C CA . LYS A 1 90 ? -5.816 -4.832 10.891 1 96.94 90 LYS A CA 1
ATOM 678 C C . LYS A 1 90 ? -7.027 -4.48 10.031 1 96.94 90 LYS A C 1
ATOM 680 O O . LYS A 1 90 ? -7.02 -3.473 9.328 1 96.94 90 LYS A O 1
ATOM 685 N N . LEU A 1 91 ? -8.047 -5.273 10.07 1 98.12 91 LEU A N 1
ATOM 686 C CA . LEU A 1 91 ? -9.289 -5.059 9.336 1 98.12 91 LEU A CA 1
ATOM 687 C C . LEU A 1 91 ? -10.461 -4.883 10.289 1 98.12 91 LEU A C 1
ATOM 689 O O . LEU A 1 91 ? -10.625 -5.672 11.227 1 98.12 91 LEU A O 1
ATOM 693 N N . PRO A 1 92 ? -11.281 -3.9 10.047 1 97.44 92 PRO A N 1
ATOM 694 C CA . PRO A 1 92 ? -12.242 -3.488 11.078 1 97.44 92 PRO A CA 1
ATOM 695 C C . PRO A 1 92 ? -13.578 -4.215 10.969 1 97.44 92 PRO A C 1
ATOM 697 O O . PRO A 1 92 ? -14.391 -4.16 11.891 1 97.44 92 PRO A O 1
ATOM 700 N N . ARG A 1 93 ? -13.875 -4.793 9.82 1 98 93 ARG A N 1
ATOM 701 C CA . ARG A 1 93 ? -15.141 -5.496 9.641 1 98 93 ARG A CA 1
ATOM 702 C C . ARG A 1 93 ? -14.961 -6.996 9.844 1 98 93 ARG A C 1
ATOM 704 O O . ARG A 1 93 ? -13.867 -7.465 10.164 1 98 93 ARG A O 1
ATOM 711 N N . ALA A 1 94 ? -16.062 -7.754 9.695 1 98 94 ALA A N 1
ATOM 712 C CA . ALA A 1 94 ? -15.977 -9.211 9.828 1 98 94 ALA A CA 1
ATOM 713 C C . ALA A 1 94 ? -14.969 -9.789 8.852 1 98 94 ALA A C 1
ATOM 715 O O . ALA A 1 94 ? -14.945 -9.414 7.676 1 98 94 ALA A O 1
ATOM 716 N N . THR A 1 95 ? -14.133 -10.773 9.391 1 98.62 95 THR A N 1
ATOM 717 C CA . THR A 1 95 ? -13.055 -11.289 8.555 1 98.62 95 THR A CA 1
ATOM 718 C C . THR A 1 95 ? -13.062 -12.812 8.531 1 98.62 95 THR A C 1
ATOM 720 O O . THR A 1 95 ? -13.664 -13.445 9.398 1 98.62 95 THR A O 1
ATOM 723 N N . LEU A 1 96 ? -12.547 -13.375 7.473 1 98.62 96 LEU A N 1
ATOM 724 C CA . LEU A 1 96 ? -12.047 -14.742 7.434 1 98.62 96 LEU A CA 1
ATOM 725 C C . LEU A 1 96 ? -10.539 -14.773 7.633 1 98.62 96 LEU A C 1
ATOM 727 O O . LEU A 1 96 ? -9.828 -13.867 7.191 1 98.62 96 LEU A O 1
ATOM 731 N N . ALA A 1 97 ? -10.086 -15.875 8.266 1 98.56 97 ALA A N 1
ATOM 732 C CA . ALA A 1 97 ? -8.656 -16.016 8.539 1 98.56 97 ALA A CA 1
ATOM 733 C C . ALA A 1 97 ? -8.109 -17.312 7.938 1 98.56 97 ALA A C 1
ATOM 735 O O . ALA A 1 97 ? -8.836 -18.312 7.828 1 98.56 97 ALA A O 1
ATOM 736 N N . GLU A 1 98 ? -6.949 -17.266 7.484 1 97.88 98 GLU A N 1
ATOM 737 C CA . GLU A 1 98 ? -6.199 -18.422 6.984 1 97.88 98 GLU A CA 1
ATOM 738 C C . GLU A 1 98 ? -4.766 -18.406 7.512 1 97.88 98 GLU A C 1
ATOM 740 O O . GLU A 1 98 ? -4.066 -17.406 7.41 1 97.88 98 GLU A O 1
ATOM 745 N N . SER A 1 99 ? -4.387 -19.531 8.094 1 95.69 99 SER A N 1
ATOM 746 C CA . SER A 1 99 ? -3.018 -19.672 8.578 1 95.69 99 SER A CA 1
ATOM 747 C C . SER A 1 99 ? -2.162 -20.484 7.602 1 95.69 99 SER A C 1
ATOM 749 O O . SER A 1 99 ? -2.682 -21.312 6.852 1 95.69 99 SER A O 1
ATOM 751 N N . TYR A 1 100 ? -0.908 -20.141 7.562 1 91.38 100 TYR A N 1
ATOM 752 C CA . TYR A 1 100 ? 0.023 -20.844 6.688 1 91.38 100 TYR A CA 1
ATOM 753 C C . TYR A 1 100 ? 1.4 -20.953 7.328 1 91.38 100 TYR A C 1
ATOM 755 O O . TYR A 1 100 ? 1.764 -20.125 8.18 1 91.38 100 TYR A O 1
ATOM 763 N N . ALA A 1 101 ? 2.115 -21.938 7.004 1 85.62 101 ALA A N 1
ATOM 764 C CA . ALA A 1 101 ? 3.398 -22.266 7.625 1 85.62 101 ALA A CA 1
ATOM 765 C C . ALA A 1 101 ? 4.508 -21.375 7.07 1 85.62 101 ALA A C 1
ATOM 767 O O . ALA A 1 101 ? 4.543 -21.078 5.875 1 85.62 101 ALA A O 1
ATOM 768 N N . LEU A 1 102 ? 5.301 -20.891 7.941 1 81.06 102 LEU A N 1
ATOM 769 C CA . LEU A 1 102 ? 6.574 -20.25 7.629 1 81.06 102 LEU A CA 1
ATOM 770 C C . LEU A 1 102 ? 7.742 -21.172 7.977 1 81.06 102 LEU A C 1
ATOM 772 O O . LEU A 1 102 ? 7.535 -22.266 8.508 1 81.06 102 LEU A O 1
ATOM 776 N N . GLU A 1 103 ? 8.984 -20.75 7.438 1 73 103 GLU A N 1
ATOM 777 C CA . GLU A 1 103 ? 10.156 -21.531 7.828 1 73 103 GLU A CA 1
ATOM 778 C C . GLU A 1 103 ? 10.203 -21.75 9.336 1 73 103 GLU A C 1
ATOM 780 O O . GLU A 1 103 ? 10.508 -22.844 9.805 1 73 103 GLU A O 1
ATOM 785 N N . TYR A 1 104 ? 9.891 -20.578 10.047 1 77.5 104 TYR A N 1
ATOM 786 C CA . TYR A 1 104 ? 9.82 -20.641 11.5 1 77.5 104 TYR A CA 1
ATOM 787 C C . TYR A 1 104 ? 8.469 -20.156 12.008 1 77.5 104 TYR A C 1
ATOM 789 O O . TYR A 1 104 ? 8.227 -18.953 12.086 1 77.5 104 TYR A O 1
ATOM 797 N N . GLY A 1 105 ? 7.551 -21.078 12.273 1 87.75 105 GLY A N 1
ATOM 798 C CA . GLY A 1 105 ? 6.281 -20.719 12.883 1 87.75 105 GLY A CA 1
ATOM 799 C C . GLY A 1 105 ? 5.148 -20.609 11.875 1 87.75 105 GLY A C 1
ATOM 800 O O . GLY A 1 105 ? 5.184 -21.25 10.82 1 87.75 105 GLY A O 1
ATOM 801 N N . THR A 1 106 ? 4.059 -20 12.367 1 91.75 106 THR A N 1
ATOM 802 C CA . THR A 1 106 ? 2.863 -19.828 11.555 1 91.75 106 THR A CA 1
ATOM 803 C C . THR A 1 106 ? 2.48 -18.359 11.461 1 91.75 106 THR A C 1
ATOM 805 O O . THR A 1 106 ? 2.832 -17.562 12.336 1 91.75 106 THR A O 1
ATOM 808 N N . ASP A 1 107 ? 2.059 -18.016 10.344 1 93.81 107 ASP A N 1
ATOM 809 C CA . ASP A 1 107 ? 1.48 -16.688 10.164 1 93.81 107 ASP A CA 1
ATOM 810 C C . ASP A 1 107 ? 0.016 -16.781 9.742 1 93.81 107 ASP A C 1
ATOM 812 O O . ASP A 1 107 ? -0.446 -17.844 9.312 1 93.81 107 ASP A O 1
ATOM 816 N N . THR A 1 108 ? -0.74 -15.734 10 1 97.88 108 THR A N 1
ATOM 817 C CA . THR A 1 108 ? -2.162 -15.703 9.68 1 97.88 108 THR A CA 1
ATOM 818 C C . THR A 1 108 ? -2.508 -14.461 8.867 1 97.88 108 THR A C 1
ATOM 820 O O . THR A 1 108 ? -2 -13.375 9.141 1 97.88 108 THR A O 1
ATOM 823 N N . LEU A 1 109 ? -3.314 -14.68 7.855 1 98.56 109 LEU A N 1
ATOM 824 C CA . LEU A 1 109 ? -3.848 -13.594 7.043 1 98.56 109 LEU A CA 1
ATOM 825 C C . LEU A 1 109 ? -5.363 -13.5 7.184 1 98.56 109 LEU A C 1
ATOM 827 O O . LEU A 1 109 ? -6.031 -14.5 7.445 1 98.56 109 LEU A O 1
ATOM 831 N N . GLU A 1 110 ? -5.844 -12.281 7.023 1 98.81 110 GLU A N 1
ATOM 832 C CA . GLU A 1 110 ? -7.281 -12.047 7.098 1 98.81 110 GLU A CA 1
ATOM 833 C C . GLU A 1 110 ? -7.77 -11.242 5.895 1 98.81 110 GLU A C 1
ATOM 835 O O . GLU A 1 110 ? -7.016 -10.453 5.324 1 98.81 110 GLU A O 1
ATOM 840 N N . ILE A 1 111 ? -9.031 -11.453 5.559 1 98.88 111 ILE A N 1
ATOM 841 C CA . ILE A 1 111 ? -9.742 -10.719 4.52 1 98.88 111 ILE A CA 1
ATOM 842 C C . ILE A 1 111 ? -11.156 -10.398 4.988 1 98.88 111 ILE A C 1
ATOM 844 O O . ILE A 1 111 ? -11.758 -11.172 5.742 1 98.88 111 ILE A O 1
ATOM 848 N N . HIS A 1 112 ? -11.688 -9.211 4.629 1 98.81 112 HIS A N 1
ATOM 849 C CA . HIS A 1 112 ? -13.07 -8.914 4.973 1 98.81 112 HIS A CA 1
ATOM 850 C C . HIS A 1 112 ? -14.031 -9.906 4.328 1 98.81 112 HIS A C 1
ATOM 852 O O . HIS A 1 112 ? -13.891 -10.227 3.143 1 98.81 112 HIS A O 1
ATOM 858 N N . GLN A 1 113 ? -15.047 -10.328 5.023 1 98.69 113 GLN A N 1
ATOM 859 C CA . GLN A 1 113 ? -15.992 -11.344 4.547 1 98.69 113 GLN A CA 1
ATOM 860 C C . GLN A 1 113 ? -16.844 -10.797 3.408 1 98.69 113 GLN A C 1
ATOM 862 O O . GLN A 1 113 ? -17.328 -11.562 2.568 1 98.69 113 GLN A O 1
ATOM 867 N N . ASP A 1 114 ? -17 -9.508 3.359 1 98.25 114 ASP A N 1
ATOM 868 C CA . ASP A 1 114 ? -17.891 -8.922 2.363 1 98.25 114 ASP A CA 1
ATOM 869 C C . ASP A 1 114 ? -17.109 -8.344 1.191 1 98.25 114 ASP A C 1
ATOM 871 O O . ASP A 1 114 ? -17.656 -7.617 0.364 1 98.25 114 ASP A O 1
ATOM 875 N N . ALA A 1 115 ? -15.828 -8.672 1.103 1 97.75 115 ALA A N 1
ATOM 876 C CA . ALA A 1 115 ? -14.961 -8.031 0.113 1 97.75 115 ALA A CA 1
ATOM 877 C C . ALA A 1 115 ? -15.07 -8.727 -1.24 1 97.75 115 ALA A C 1
ATOM 879 O O . ALA A 1 115 ? -14.836 -8.117 -2.283 1 97.75 115 ALA A O 1
ATOM 880 N N . ILE A 1 116 ? -15.328 -10.016 -1.258 1 98.38 116 ILE A N 1
ATOM 881 C CA . ILE A 1 116 ? -15.359 -10.859 -2.451 1 98.38 116 ILE A CA 1
ATOM 882 C C . ILE A 1 116 ? -16.594 -11.75 -2.426 1 98.38 116 ILE A C 1
ATOM 884 O O . ILE A 1 116 ? -17.031 -12.188 -1.359 1 98.38 116 ILE A O 1
ATOM 888 N N . ASP A 1 117 ? -17.172 -11.961 -3.553 1 98 117 ASP A N 1
ATOM 889 C CA . ASP A 1 117 ? -18.266 -12.914 -3.678 1 98 117 ASP A CA 1
ATOM 890 C C . ASP A 1 117 ? -18.141 -13.727 -4.965 1 98 117 ASP A C 1
ATOM 892 O O . ASP A 1 117 ? -17.125 -13.664 -5.652 1 98 117 ASP A O 1
ATOM 896 N N . ALA A 1 118 ? -19.109 -14.469 -5.301 1 98.19 118 ALA A N 1
ATOM 897 C CA . ALA A 1 118 ? -19.062 -15.461 -6.371 1 98.19 118 ALA A CA 1
ATOM 898 C C . ALA A 1 118 ? -19 -14.781 -7.738 1 98.19 118 ALA A C 1
ATOM 900 O O . ALA A 1 118 ? -18.656 -15.422 -8.742 1 98.19 118 ALA A O 1
ATOM 901 N N . ASN A 1 119 ? -19.328 -13.484 -7.832 1 98 119 ASN A N 1
ATOM 902 C CA . ASN A 1 119 ? -19.297 -12.758 -9.102 1 98 119 ASN A CA 1
ATOM 903 C C . ASN A 1 119 ? -17.906 -12.188 -9.383 1 98 119 ASN A C 1
ATOM 905 O O . ASN A 1 119 ? -17.656 -11.656 -10.469 1 98 119 ASN A O 1
ATOM 909 N N . ASP A 1 120 ? -17.047 -12.328 -8.477 1 98.69 120 ASP A N 1
ATOM 910 C CA . ASP A 1 120 ? -15.75 -11.672 -8.602 1 98.69 120 ASP A CA 1
ATOM 911 C C . ASP A 1 120 ? -14.727 -12.594 -9.25 1 98.69 120 ASP A C 1
ATOM 913 O O . ASP A 1 120 ? -14.594 -13.758 -8.852 1 98.69 120 ASP A O 1
ATOM 917 N N . ARG A 1 121 ? -14.094 -12.148 -10.219 1 98.88 121 ARG A N 1
ATOM 918 C CA . ARG A 1 121 ? -12.867 -12.711 -10.773 1 98.88 121 ARG A CA 1
ATOM 919 C C . ARG A 1 121 ? -11.641 -11.945 -10.297 1 98.88 121 ARG A C 1
ATOM 921 O O . ARG A 1 121 ? -11.453 -10.781 -10.648 1 98.88 121 ARG A O 1
ATOM 928 N N . VAL A 1 122 ? -10.805 -12.664 -9.594 1 98.88 122 VAL A N 1
ATOM 929 C CA . VAL A 1 122 ? -9.812 -11.969 -8.781 1 98.88 122 VAL A CA 1
ATOM 930 C C . VAL A 1 122 ? -8.422 -12.148 -9.383 1 98.88 122 VAL A C 1
ATOM 932 O O . VAL A 1 122 ? -8.062 -13.25 -9.812 1 98.88 122 VAL A O 1
ATOM 935 N N . LEU A 1 123 ? -7.68 -11.07 -9.469 1 98.94 123 LEU A N 1
ATOM 936 C CA . LEU A 1 123 ? -6.238 -11.094 -9.688 1 98.94 123 LEU A CA 1
ATOM 937 C C . LEU A 1 123 ? -5.484 -10.812 -8.398 1 98.94 123 LEU A C 1
ATOM 939 O O . LEU A 1 123 ? -5.758 -9.82 -7.719 1 98.94 123 LEU A O 1
ATOM 943 N N . MET A 1 124 ? -4.57 -11.703 -7.996 1 98.94 124 MET A N 1
ATOM 944 C CA . MET A 1 124 ? -3.689 -11.43 -6.863 1 98.94 124 MET A CA 1
ATOM 945 C C . MET A 1 124 ? -2.393 -10.773 -7.324 1 98.94 124 MET A C 1
ATOM 947 O O . MET A 1 124 ? -1.821 -11.172 -8.344 1 98.94 124 MET A O 1
ATOM 951 N N . VAL A 1 125 ? -1.966 -9.758 -6.645 1 98.94 125 VAL A N 1
ATOM 952 C CA . VAL A 1 125 ? -0.724 -9.07 -6.98 1 98.94 125 VAL A CA 1
ATOM 953 C C . VAL A 1 125 ? 0.153 -8.945 -5.734 1 98.94 125 VAL A C 1
ATOM 955 O O . VAL A 1 125 ? -0.322 -8.539 -4.672 1 98.94 125 VAL A O 1
ATOM 958 N N . ASP A 1 126 ? 1.354 -9.312 -5.793 1 98.62 126 ASP A N 1
ATOM 959 C CA . ASP A 1 126 ? 2.354 -9.164 -4.738 1 98.62 126 ASP A CA 1
ATOM 960 C C . ASP A 1 126 ? 3.701 -8.742 -5.32 1 98.62 126 ASP A C 1
ATOM 962 O O . ASP A 1 126 ? 3.896 -8.766 -6.535 1 98.62 126 ASP A O 1
ATOM 966 N N . ASP A 1 127 ? 4.617 -8.32 -4.445 1 98.44 127 ASP A N 1
ATOM 967 C CA . ASP A 1 127 ? 5.887 -7.801 -4.941 1 98.44 127 ASP A CA 1
ATOM 968 C C . ASP A 1 127 ? 6.832 -8.938 -5.328 1 98.44 127 ASP A C 1
ATOM 970 O O . ASP A 1 127 ? 7.605 -8.82 -6.277 1 98.44 127 ASP A O 1
ATOM 974 N N . LEU A 1 128 ? 6.762 -10.047 -4.543 1 98 128 LEU A N 1
ATOM 975 C CA . LEU A 1 128 ? 7.789 -11.07 -4.699 1 98 128 LEU A CA 1
ATOM 976 C C . LEU A 1 128 ? 7.215 -12.461 -4.457 1 98 128 LEU A C 1
ATOM 978 O O . LEU A 1 128 ? 6.461 -12.672 -3.502 1 98 128 LEU A O 1
ATOM 982 N N . LEU A 1 129 ? 7.516 -13.406 -5.371 1 97.62 129 LEU A N 1
ATOM 983 C CA . LEU A 1 129 ? 7.191 -14.82 -5.207 1 97.62 129 LEU A CA 1
ATOM 984 C C . LEU A 1 129 ? 8.406 -15.609 -4.742 1 97.62 129 LEU A C 1
ATOM 986 O O . LEU A 1 129 ? 9.383 -15.766 -5.488 1 97.62 129 LEU A O 1
ATOM 990 N N . ALA A 1 130 ? 8.359 -16 -3.562 1 94.88 130 ALA A N 1
ATOM 991 C CA . ALA A 1 130 ? 9.375 -16.891 -3.012 1 94.88 130 ALA A CA 1
ATOM 992 C C . ALA A 1 130 ? 8.852 -18.312 -2.875 1 94.88 130 ALA A C 1
ATOM 994 O O . ALA A 1 130 ? 8.836 -19.078 -3.846 1 94.88 130 ALA A O 1
ATOM 995 N N . THR A 1 131 ? 8.328 -18.672 -1.711 1 94.62 131 THR A N 1
ATOM 996 C CA . THR A 1 131 ? 7.84 -20.031 -1.494 1 94.62 131 THR A CA 1
ATOM 997 C C . THR A 1 131 ? 6.379 -20.156 -1.909 1 94.62 131 THR A C 1
ATOM 999 O O . THR A 1 131 ? 5.863 -21.266 -2.072 1 94.62 131 THR A O 1
ATOM 1002 N N . GLY A 1 132 ? 5.703 -19.031 -1.961 1 96.38 132 GLY A N 1
ATOM 1003 C CA . GLY A 1 132 ? 4.32 -19.031 -2.412 1 96.38 132 GLY A CA 1
ATOM 1004 C C . GLY A 1 132 ? 3.322 -19.156 -1.277 1 96.38 132 GLY A C 1
ATOM 1005 O O . GLY A 1 132 ? 2.111 -19.141 -1.507 1 96.38 132 GLY A O 1
ATOM 1006 N N . GLY A 1 133 ? 3.795 -19.219 -0.027 1 95.62 133 GLY A N 1
ATOM 1007 C CA . GLY A 1 133 ? 2.934 -19.422 1.128 1 95.62 133 GLY A CA 1
ATOM 1008 C C . GLY A 1 133 ? 1.876 -18.344 1.281 1 95.62 133 GLY A C 1
ATOM 1009 O O . GLY A 1 133 ? 0.709 -18.656 1.541 1 95.62 133 GLY A O 1
ATOM 1010 N N . THR A 1 134 ? 2.281 -17.078 1.118 1 96.44 134 THR A N 1
ATOM 1011 C CA . THR A 1 134 ? 1.367 -15.953 1.256 1 96.44 134 THR A CA 1
ATOM 1012 C C . THR A 1 134 ? 0.239 -16.047 0.233 1 96.44 134 THR A C 1
ATOM 1014 O O . THR A 1 134 ? -0.937 -15.922 0.584 1 96.44 134 THR A O 1
ATOM 1017 N N . ILE A 1 135 ? 0.561 -16.312 -0.993 1 98.19 135 ILE A N 1
ATOM 1018 C CA . ILE A 1 135 ? -0.417 -16.344 -2.074 1 98.19 135 ILE A CA 1
ATOM 1019 C C . ILE A 1 135 ? -1.308 -17.578 -1.918 1 98.19 135 ILE A C 1
ATOM 1021 O O . ILE A 1 135 ? -2.504 -17.531 -2.211 1 98.19 135 ILE A O 1
ATOM 1025 N N . GLU A 1 136 ? -0.728 -18.656 -1.48 1 98.19 136 GLU A N 1
ATOM 1026 C CA . GLU A 1 136 ? -1.542 -19.844 -1.212 1 98.19 136 GLU A CA 1
ATOM 1027 C C . GLU A 1 136 ? -2.619 -19.547 -0.173 1 98.19 136 GLU A C 1
ATOM 1029 O O . GLU A 1 136 ? -3.791 -19.875 -0.373 1 98.19 136 GLU A O 1
ATOM 1034 N N . ALA A 1 137 ? -2.221 -18.969 0.956 1 98.31 137 ALA A N 1
ATOM 1035 C CA . ALA A 1 137 ? -3.172 -18.609 2.006 1 98.31 137 ALA A CA 1
ATOM 1036 C C . ALA A 1 137 ? -4.23 -17.656 1.479 1 98.31 137 ALA A C 1
ATOM 1038 O O . ALA A 1 137 ? -5.418 -17.797 1.79 1 98.31 137 ALA A O 1
ATOM 1039 N N . THR A 1 138 ? -3.838 -16.703 0.696 1 98.69 138 THR A N 1
ATOM 1040 C CA . THR A 1 138 ? -4.754 -15.727 0.112 1 98.69 138 THR A CA 1
ATOM 1041 C C . THR A 1 138 ? -5.734 -16.406 -0.836 1 98.69 138 THR A C 1
ATOM 1043 O O . THR A 1 138 ? -6.93 -16.094 -0.829 1 98.69 138 THR A O 1
ATOM 1046 N N . THR A 1 139 ? -5.25 -17.328 -1.652 1 98.81 139 THR A N 1
ATOM 1047 C CA . THR A 1 139 ? -6.094 -18.094 -2.559 1 98.81 139 THR A CA 1
ATOM 1048 C C . THR A 1 139 ? -7.203 -18.812 -1.789 1 98.81 139 THR A C 1
ATOM 1050 O O . THR A 1 139 ? -8.367 -18.75 -2.178 1 98.81 139 THR A O 1
ATOM 1053 N N . ARG A 1 140 ? -6.816 -19.422 -0.711 1 98.62 140 ARG A N 1
ATOM 1054 C CA . ARG A 1 140 ? -7.789 -20.141 0.103 1 98.62 140 ARG A CA 1
ATOM 1055 C C . ARG A 1 140 ? -8.852 -19.203 0.658 1 98.62 140 ARG A C 1
ATOM 1057 O O . ARG A 1 140 ? -10.039 -19.531 0.661 1 98.62 140 ARG A O 1
ATOM 1064 N N . LEU A 1 141 ? -8.438 -18.062 1.147 1 98.88 141 LEU A N 1
ATOM 1065 C CA . LEU A 1 141 ? -9.375 -17.078 1.659 1 98.88 141 LEU A CA 1
ATOM 1066 C C . LEU A 1 141 ? -10.375 -16.672 0.583 1 98.88 141 LEU A C 1
ATOM 1068 O O . LEU A 1 141 ? -11.586 -16.641 0.833 1 98.88 141 LEU A O 1
ATOM 1072 N N . ILE A 1 142 ? -9.875 -16.328 -0.638 1 98.88 142 ILE A N 1
ATOM 1073 C CA . ILE A 1 142 ? -10.711 -15.867 -1.743 1 98.88 142 ILE A CA 1
ATOM 1074 C C . ILE A 1 142 ? -11.719 -16.953 -2.113 1 98.88 142 ILE A C 1
ATOM 1076 O O . ILE A 1 142 ? -12.906 -16.672 -2.283 1 98.88 142 ILE A O 1
ATOM 1080 N N . ARG A 1 143 ? -11.258 -18.172 -2.188 1 98.81 143 ARG A N 1
ATOM 1081 C CA . ARG A 1 143 ? -12.117 -19.281 -2.6 1 98.81 143 ARG A CA 1
ATOM 1082 C C . ARG A 1 143 ? -13.141 -19.609 -1.521 1 98.81 143 ARG A C 1
ATOM 1084 O O . ARG A 1 143 ? -14.281 -19.969 -1.829 1 98.81 143 ARG A O 1
ATOM 1091 N N . ARG A 1 144 ? -12.805 -19.469 -0.266 1 98.69 144 ARG A N 1
ATOM 1092 C CA . ARG A 1 144 ? -13.758 -19.656 0.822 1 98.69 144 ARG A CA 1
ATOM 1093 C C . ARG A 1 144 ? -14.883 -18.625 0.749 1 98.69 144 ARG A C 1
ATOM 1095 O O . ARG A 1 144 ? -16 -18.891 1.188 1 98.69 144 ARG A O 1
ATOM 1102 N N . LEU A 1 145 ? -14.594 -17.469 0.174 1 98.69 145 LEU A N 1
ATOM 1103 C CA . LEU A 1 145 ? -15.609 -16.438 0.001 1 98.69 145 LEU A CA 1
ATOM 1104 C C . LEU A 1 145 ? -16.422 -16.672 -1.271 1 98.69 145 LEU A C 1
ATOM 1106 O O . LEU A 1 145 ? -17.375 -15.953 -1.549 1 98.69 145 LEU A O 1
ATOM 1110 N N . GLY A 1 146 ? -15.938 -17.609 -2.098 1 98.69 146 GLY A N 1
ATOM 1111 C CA . GLY A 1 146 ? -16.656 -17.984 -3.311 1 98.69 146 GLY A CA 1
ATOM 1112 C C . GLY A 1 146 ? -16.094 -17.328 -4.555 1 98.69 146 GLY A C 1
ATOM 1113 O O . GLY A 1 146 ? -16.625 -17.5 -5.652 1 98.69 146 GLY A O 1
ATOM 1114 N N . GLY A 1 147 ? -15.047 -16.547 -4.426 1 98.75 147 GLY A N 1
ATOM 1115 C CA . GLY A 1 147 ? -14.461 -15.859 -5.566 1 98.75 147 GLY A CA 1
ATOM 1116 C C . GLY A 1 147 ? -13.734 -16.781 -6.52 1 98.75 147 GLY A C 1
ATOM 1117 O O . GLY A 1 147 ? -13.258 -17.844 -6.121 1 98.75 147 GLY A O 1
ATOM 1118 N N . VAL A 1 148 ? -13.656 -16.344 -7.742 1 98.69 148 VAL A N 1
ATOM 1119 C CA . VAL A 1 148 ? -12.898 -17.062 -8.766 1 98.69 148 VAL A CA 1
ATOM 1120 C C . VAL A 1 148 ? -11.492 -16.469 -8.859 1 98.69 148 VAL A C 1
ATOM 1122 O O . VAL A 1 148 ? -11.328 -15.266 -9.078 1 98.69 148 VAL A O 1
ATOM 1125 N N . VAL A 1 149 ? -10.516 -17.312 -8.672 1 98.81 149 VAL A N 1
ATOM 1126 C CA . VAL A 1 149 ? -9.141 -16.828 -8.734 1 98.81 149 VAL A CA 1
ATOM 1127 C C . VAL A 1 149 ? -8.258 -17.875 -9.414 1 98.81 149 VAL A C 1
ATOM 1129 O O . VAL A 1 149 ? -8.188 -19.016 -8.977 1 98.81 149 VAL A O 1
ATOM 1132 N N . HIS A 1 150 ? -7.574 -17.375 -10.5 1 98.56 150 HIS A N 1
ATOM 1133 C CA . HIS A 1 150 ? -6.699 -18.281 -11.25 1 98.56 150 HIS A CA 1
ATOM 1134 C C . HIS A 1 150 ? -5.379 -17.594 -11.594 1 98.56 150 HIS A C 1
ATOM 1136 O O . HIS A 1 150 ? -4.484 -18.219 -12.172 1 98.56 150 HIS A O 1
ATOM 1142 N N . ASP A 1 151 ? -5.234 -16.297 -11.266 1 98.88 151 ASP A N 1
ATOM 1143 C CA . ASP A 1 151 ? -4.055 -15.562 -11.695 1 98.88 151 ASP A CA 1
ATOM 1144 C C . ASP A 1 151 ? -3.402 -14.828 -10.523 1 98.88 151 ASP A C 1
ATOM 1146 O O . ASP A 1 151 ? -4.098 -14.273 -9.672 1 98.88 151 ASP A O 1
ATOM 1150 N N . ALA A 1 152 ? -2.127 -14.891 -10.5 1 98.88 152 ALA A N 1
ATOM 1151 C CA . ALA A 1 152 ? -1.287 -14.094 -9.602 1 98.88 152 ALA A CA 1
ATOM 1152 C C . ALA A 1 152 ? -0.137 -13.445 -10.359 1 98.88 152 ALA A C 1
ATOM 1154 O O . ALA A 1 152 ? 0.459 -14.055 -11.25 1 98.88 152 ALA A O 1
ATOM 1155 N N . ALA A 1 153 ? 0.087 -12.234 -10.094 1 98.81 153 ALA A N 1
ATOM 1156 C CA . ALA A 1 153 ? 1.157 -11.492 -10.75 1 98.81 153 ALA A CA 1
ATOM 1157 C C . ALA A 1 153 ? 2.152 -10.945 -9.734 1 98.81 153 ALA A C 1
ATOM 1159 O O . ALA A 1 153 ? 1.773 -10.586 -8.617 1 98.81 153 ALA A O 1
ATOM 1160 N N . PHE A 1 154 ? 3.402 -10.859 -10.125 1 98.75 154 PHE A N 1
ATOM 1161 C CA . PHE A 1 154 ? 4.504 -10.453 -9.258 1 98.75 154 PHE A CA 1
ATOM 1162 C C . PHE A 1 154 ? 5.477 -9.547 -10.008 1 98.75 154 PHE A C 1
ATOM 1164 O O . PHE A 1 154 ? 5.547 -9.594 -11.242 1 98.75 154 PHE A O 1
ATOM 1171 N N . ILE A 1 155 ? 6.191 -8.734 -9.211 1 98.75 155 ILE A N 1
ATOM 1172 C CA . ILE A 1 155 ? 7.316 -8.008 -9.781 1 98.75 155 ILE A CA 1
ATOM 1173 C C . ILE A 1 155 ? 8.516 -8.938 -9.922 1 98.75 155 ILE A C 1
ATOM 1175 O O . ILE A 1 155 ? 9.125 -9.023 -10.992 1 98.75 155 ILE A O 1
ATOM 1179 N N . ILE A 1 156 ? 8.789 -9.68 -8.844 1 98.56 156 ILE A N 1
ATOM 1180 C CA . ILE A 1 156 ? 10.008 -10.484 -8.758 1 98.56 156 ILE A CA 1
ATOM 1181 C C . ILE A 1 156 ? 9.641 -11.945 -8.531 1 98.56 156 ILE A C 1
ATOM 1183 O O . ILE A 1 156 ? 8.797 -12.258 -7.684 1 98.56 156 ILE A O 1
ATOM 1187 N N . ASP A 1 157 ? 10.258 -12.805 -9.211 1 98.19 157 ASP A N 1
ATOM 1188 C CA . ASP A 1 157 ? 10.188 -14.25 -8.992 1 98.19 157 ASP A CA 1
ATOM 1189 C C . ASP A 1 157 ? 11.539 -14.797 -8.555 1 98.19 157 ASP A C 1
ATOM 1191 O O . ASP A 1 157 ? 12.578 -14.43 -9.109 1 98.19 157 ASP A O 1
ATOM 1195 N N . LEU A 1 158 ? 11.57 -15.57 -7.484 1 97.5 158 LEU A N 1
ATOM 1196 C CA . LEU A 1 158 ? 12.711 -16.375 -7.062 1 97.5 158 LEU A CA 1
ATOM 1197 C C . LEU A 1 158 ? 12.461 -17.859 -7.309 1 97.5 158 LEU A C 1
ATOM 1199 O O . LEU A 1 158 ? 12.109 -18.594 -6.383 1 97.5 158 LEU A O 1
ATOM 1203 N N . PRO A 1 159 ? 12.773 -18.312 -8.477 1 97 159 PRO A N 1
ATOM 1204 C CA . PRO A 1 159 ? 12.336 -19.641 -8.914 1 97 159 PRO A CA 1
ATOM 1205 C C . PRO A 1 159 ? 12.875 -20.766 -8.031 1 97 159 PRO A C 1
ATOM 1207 O O . PRO A 1 159 ? 12.188 -21.766 -7.82 1 97 159 PRO A O 1
ATOM 1210 N N . ALA A 1 160 ? 14.023 -20.625 -7.465 1 95.56 160 ALA A N 1
ATOM 1211 C CA . ALA A 1 160 ? 14.688 -21.672 -6.703 1 95.56 160 ALA A CA 1
ATOM 1212 C C . ALA A 1 160 ? 13.914 -22 -5.434 1 95.56 160 ALA A C 1
ATOM 1214 O O . ALA A 1 160 ? 14.141 -23.047 -4.809 1 95.56 160 ALA A O 1
ATOM 1215 N N . LEU A 1 161 ? 12.984 -21.188 -5.113 1 94.88 161 LEU A N 1
ATOM 1216 C CA . LEU A 1 161 ? 12.305 -21.375 -3.834 1 94.88 161 LEU A CA 1
ATOM 1217 C C . LEU A 1 161 ? 10.977 -22.109 -4.023 1 94.88 161 LEU A C 1
ATOM 1219 O O . LEU A 1 161 ? 10.266 -22.359 -3.053 1 94.88 161 LEU A O 1
ATOM 1223 N N . GLY A 1 162 ? 10.547 -22.359 -5.273 1 95.81 162 GLY A N 1
ATOM 1224 C CA . GLY A 1 162 ? 9.523 -23.344 -5.582 1 95.81 162 GLY A CA 1
ATOM 1225 C C . GLY A 1 162 ? 8.117 -22.766 -5.535 1 95.81 162 GLY A C 1
ATOM 1226 O O . GLY A 1 162 ? 7.141 -23.516 -5.566 1 95.81 162 GLY A O 1
ATOM 1227 N N . GLY A 1 163 ? 8 -21.469 -5.422 1 96.94 163 GLY A N 1
ATOM 1228 C CA . GLY A 1 163 ? 6.691 -20.859 -5.273 1 96.94 163 GLY A CA 1
ATOM 1229 C C . GLY A 1 163 ? 5.785 -21.078 -6.469 1 96.94 163 GLY A C 1
ATOM 1230 O O . GLY A 1 163 ? 4.59 -21.344 -6.305 1 96.94 163 GLY A O 1
ATOM 1231 N N . GLU A 1 164 ? 6.289 -21 -7.637 1 97.69 164 GLU A N 1
ATOM 1232 C CA . GLU A 1 164 ? 5.492 -21.156 -8.852 1 97.69 164 GLU A CA 1
ATOM 1233 C C . GLU A 1 164 ? 4.867 -22.547 -8.922 1 97.69 164 GLU A C 1
ATOM 1235 O O . GLU A 1 164 ? 3.676 -22.688 -9.203 1 97.69 164 GLU A O 1
ATOM 1240 N N . ALA A 1 165 ? 5.656 -23.562 -8.695 1 97.94 165 ALA A N 1
ATOM 1241 C CA . ALA A 1 165 ? 5.152 -24.922 -8.727 1 97.94 165 ALA A CA 1
ATOM 1242 C C . ALA A 1 165 ? 4.055 -25.141 -7.688 1 97.94 165 ALA A C 1
ATOM 1244 O O . ALA A 1 165 ? 3.043 -25.781 -7.965 1 97.94 165 ALA A O 1
ATOM 1245 N N . ARG A 1 166 ? 4.301 -24.609 -6.512 1 97.25 166 ARG A N 1
ATOM 1246 C CA . ARG A 1 166 ? 3.324 -24.688 -5.434 1 97.25 166 ARG A CA 1
ATOM 1247 C C . ARG A 1 166 ? 1.982 -24.109 -5.867 1 97.25 166 ARG A C 1
ATOM 1249 O O . ARG A 1 166 ? 0.936 -24.719 -5.656 1 97.25 166 ARG A O 1
ATOM 1256 N N . LEU A 1 167 ? 2.01 -22.938 -6.465 1 98.5 167 LEU A N 1
ATOM 1257 C CA . LEU A 1 167 ? 0.792 -22.234 -6.848 1 98.5 167 LEU A CA 1
ATOM 1258 C C . LEU A 1 167 ? 0.143 -22.875 -8.062 1 98.5 167 LEU A C 1
ATOM 1260 O O . LEU A 1 167 ? -1.084 -22.938 -8.164 1 98.5 167 LEU A O 1
ATOM 1264 N N . GLU A 1 168 ? 0.922 -23.359 -8.961 1 98.31 168 GLU A N 1
ATOM 1265 C CA . GLU A 1 168 ? 0.391 -24.078 -10.109 1 98.31 168 GLU A CA 1
ATOM 1266 C C . GLU A 1 168 ? -0.402 -25.312 -9.672 1 98.31 168 GLU A C 1
ATOM 1268 O O . GLU A 1 168 ? -1.413 -25.656 -10.289 1 98.31 168 GLU A O 1
ATOM 1273 N N . ALA A 1 169 ? 0.047 -25.922 -8.664 1 98.19 169 ALA A N 1
ATOM 1274 C CA . ALA A 1 169 ? -0.642 -27.094 -8.133 1 98.19 169 ALA A CA 1
ATOM 1275 C C . ALA A 1 169 ? -2.035 -26.734 -7.625 1 98.19 169 ALA A C 1
ATOM 1277 O O . ALA A 1 169 ? -2.895 -27.594 -7.477 1 98.19 169 ALA A O 1
ATOM 1278 N N . MET A 1 170 ? -2.225 -25.484 -7.395 1 97.94 170 MET A N 1
ATOM 1279 C CA . MET A 1 170 ? -3.529 -24.984 -6.973 1 97.94 170 MET A CA 1
ATOM 1280 C C . MET A 1 170 ? -4.273 -24.344 -8.141 1 97.94 170 MET A C 1
ATOM 1282 O O . MET A 1 170 ? -5.25 -23.609 -7.938 1 97.94 170 MET A O 1
ATOM 1286 N N . ASN A 1 171 ? -3.795 -24.531 -9.336 1 98.44 171 ASN A N 1
ATOM 1287 C CA . ASN A 1 171 ? -4.379 -23.984 -10.547 1 98.44 171 ASN A CA 1
ATOM 1288 C C . ASN A 1 171 ? -4.285 -22.453 -10.57 1 98.44 171 ASN A C 1
ATOM 1290 O O . ASN A 1 171 ? -5.242 -21.781 -10.938 1 98.44 171 ASN A O 1
ATOM 1294 N N . ILE A 1 172 ? -3.197 -21.938 -10.031 1 98.81 172 ILE A N 1
ATOM 1295 C CA . ILE A 1 172 ? -2.906 -20.516 -10.133 1 98.81 172 ILE A CA 1
ATOM 1296 C C . ILE A 1 172 ? -1.826 -20.281 -11.188 1 98.81 172 ILE A C 1
ATOM 1298 O O . ILE A 1 172 ? -0.72 -20.812 -11.078 1 98.81 172 ILE A O 1
ATOM 1302 N N . ASN A 1 173 ? -2.135 -19.469 -12.195 1 98.56 173 ASN A N 1
ATOM 1303 C CA . ASN A 1 173 ? -1.165 -19.016 -13.188 1 98.56 173 ASN A CA 1
ATOM 1304 C C . ASN A 1 173 ? -0.337 -17.844 -12.672 1 98.56 173 ASN A C 1
ATOM 1306 O O . ASN A 1 173 ? -0.887 -16.812 -12.305 1 98.56 173 ASN A O 1
ATOM 1310 N N . CYS A 1 174 ? 0.946 -18.062 -12.719 1 98.44 174 CYS A N 1
ATOM 1311 C CA . CYS A 1 174 ? 1.833 -17.031 -12.195 1 98.44 174 CYS A CA 1
ATOM 1312 C C . CYS A 1 174 ? 2.453 -16.219 -13.336 1 98.44 174 CYS A C 1
ATOM 1314 O O . CYS A 1 174 ? 2.867 -16.797 -14.352 1 98.44 174 CYS A O 1
ATOM 1316 N N . TYR A 1 175 ? 2.445 -14.938 -13.234 1 98.38 175 TYR A N 1
ATOM 1317 C CA . TYR A 1 175 ? 3.143 -14.016 -14.125 1 98.38 175 TYR A CA 1
ATOM 1318 C C . TYR A 1 175 ? 4.062 -13.086 -13.344 1 98.38 175 TYR A C 1
ATOM 1320 O O . TYR A 1 175 ? 3.617 -12.383 -12.438 1 98.38 175 TYR A O 1
ATOM 1328 N N . SER A 1 176 ? 5.324 -13.07 -13.633 1 98.31 176 SER A N 1
ATOM 1329 C CA . SER A 1 176 ? 6.305 -12.211 -12.984 1 98.31 176 SER A CA 1
ATOM 1330 C C . SER A 1 176 ? 7.047 -11.352 -14.008 1 98.31 176 SER A C 1
ATOM 1332 O O . SER A 1 176 ? 7.348 -11.812 -15.109 1 98.31 176 SER A O 1
ATOM 1334 N N . LEU A 1 177 ? 7.363 -10.148 -13.664 1 98.5 177 LEU A N 1
ATOM 1335 C CA . LEU A 1 177 ? 8.055 -9.242 -14.578 1 98.5 177 LEU A CA 1
ATOM 1336 C C . LEU A 1 177 ? 9.531 -9.602 -14.688 1 98.5 177 LEU A C 1
ATOM 1338 O O . LEU A 1 177 ? 10.094 -9.625 -15.789 1 98.5 177 LEU A O 1
ATOM 1342 N N . VAL A 1 178 ? 10.172 -9.883 -13.492 1 98.25 178 VAL A N 1
ATOM 1343 C CA . VAL A 1 178 ? 11.602 -10.18 -13.5 1 98.25 178 VAL A CA 1
ATOM 1344 C C . VAL A 1 178 ? 11.875 -11.406 -12.633 1 98.25 178 VAL A C 1
ATOM 1346 O O . VAL A 1 178 ? 11.141 -11.688 -11.68 1 98.25 178 VAL A O 1
ATOM 1349 N N . SER A 1 179 ? 12.883 -12.164 -12.977 1 97.5 179 SER A N 1
ATOM 1350 C CA . SER A 1 179 ? 13.312 -13.328 -12.219 1 97.5 179 SER A CA 1
ATOM 1351 C C . SER A 1 179 ? 14.781 -13.211 -11.805 1 97.5 179 SER A C 1
ATOM 1353 O O . SER A 1 179 ? 15.609 -12.734 -12.586 1 97.5 179 SER A O 1
ATOM 1355 N N . PHE A 1 180 ? 15.039 -13.633 -10.594 1 96.88 180 PHE A N 1
ATOM 1356 C CA . PHE A 1 180 ? 16.406 -13.711 -10.102 1 96.88 180 PHE A CA 1
ATOM 1357 C C . PHE A 1 180 ? 16.766 -15.141 -9.703 1 96.88 180 PHE A C 1
ATOM 1359 O O . PHE A 1 180 ? 16 -15.789 -8.977 1 96.88 180 PHE A O 1
ATOM 1366 N N . ASP A 1 181 ? 17.812 -15.836 -10.117 1 88.81 181 ASP A N 1
ATOM 1367 C CA . ASP A 1 181 ? 18.234 -17.203 -9.867 1 88.81 181 ASP A CA 1
ATOM 1368 C C . ASP A 1 181 ? 18.828 -17.359 -8.469 1 88.81 181 ASP A C 1
ATOM 1370 O O . ASP A 1 181 ? 18.75 -18.422 -7.863 1 88.81 181 ASP A O 1
ATOM 1374 N N . GLY A 1 182 ? 19.312 -16.344 -7.789 1 79.88 182 GLY A N 1
ATOM 1375 C CA . GLY A 1 182 ? 19.953 -16.406 -6.484 1 79.88 182 GLY A CA 1
ATOM 1376 C C . GLY A 1 182 ? 19.188 -15.672 -5.406 1 79.88 182 GLY A C 1
ATOM 1377 O O . GLY A 1 182 ? 18.391 -14.773 -5.699 1 79.88 182 GLY A O 1
ATOM 1378 N N . HIS A 1 183 ? 19.234 -16.562 -4.184 1 79.88 183 HIS A N 1
ATOM 1379 C CA . HIS A 1 183 ? 18.578 -15.945 -3.037 1 79.88 183 HIS A CA 1
ATOM 1380 C C . HIS A 1 183 ? 19.344 -16.219 -1.75 1 79.88 183 HIS A C 1
ATOM 1382 O O . HIS A 1 183 ? 20.156 -17.156 -1.688 1 79.88 183 HIS A O 1
ATOM 1388 N N . MET B 1 1 ? -7.574 21.469 -10.406 1 66.12 1 MET B N 1
ATOM 1389 C CA . MET B 1 1 ? -9.016 21.312 -10.273 1 66.12 1 MET B CA 1
ATOM 1390 C C . MET B 1 1 ? -9.43 21.25 -8.805 1 66.12 1 MET B C 1
ATOM 1392 O O . MET B 1 1 ? -8.727 20.641 -7.988 1 66.12 1 MET B O 1
ATOM 1396 N N . THR B 1 2 ? -10.305 22.109 -8.438 1 83 2 THR B N 1
ATOM 1397 C CA . THR B 1 2 ? -10.805 22.125 -7.07 1 83 2 THR B CA 1
ATOM 1398 C C . THR B 1 2 ? -11.953 21.125 -6.906 1 83 2 THR B C 1
ATOM 1400 O O . THR B 1 2 ? -12.844 21.047 -7.754 1 83 2 THR B O 1
ATOM 1403 N N . ALA B 1 3 ? -11.773 20.281 -5.844 1 90.75 3 ALA B N 1
ATOM 1404 C CA . ALA B 1 3 ? -12.82 19.297 -5.566 1 90.75 3 ALA B CA 1
ATOM 1405 C C . ALA B 1 3 ? -14.172 19.984 -5.355 1 90.75 3 ALA B C 1
ATOM 1407 O O . ALA B 1 3 ? -14.25 21.031 -4.695 1 90.75 3 ALA B O 1
ATOM 1408 N N . THR B 1 4 ? -15.195 19.422 -5.898 1 95.19 4 THR B N 1
ATOM 1409 C CA . THR B 1 4 ? -16.547 19.922 -5.648 1 95.19 4 THR B CA 1
ATOM 1410 C C . THR B 1 4 ? -17.125 19.297 -4.383 1 95.19 4 THR B C 1
ATOM 1412 O O . THR B 1 4 ? -16.672 18.234 -3.943 1 95.19 4 THR B O 1
ATOM 1415 N N . ALA B 1 5 ? -18.203 19.953 -3.936 1 95.62 5 ALA B N 1
AT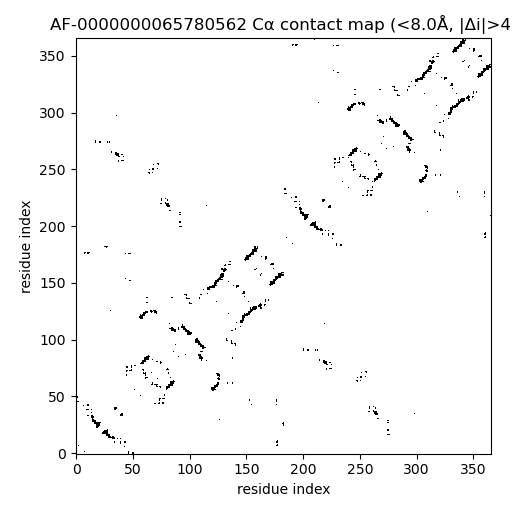OM 1416 C CA . ALA B 1 5 ? -18.891 19.422 -2.762 1 95.62 5 ALA B CA 1
ATOM 1417 C C . ALA B 1 5 ? -19.5 18.047 -3.047 1 95.62 5 ALA B C 1
ATOM 1419 O O . ALA B 1 5 ? -19.516 17.172 -2.176 1 95.62 5 ALA B O 1
ATOM 1420 N N . GLN B 1 6 ? -19.953 17.891 -4.223 1 96.81 6 GLN B N 1
ATOM 1421 C CA . GLN B 1 6 ? -20.562 16.625 -4.609 1 96.81 6 GLN B CA 1
ATOM 1422 C C . GLN B 1 6 ? -19.531 15.492 -4.648 1 96.81 6 GLN B C 1
ATOM 1424 O O . GLN B 1 6 ? -19.828 14.367 -4.238 1 96.81 6 GLN B O 1
ATOM 1429 N N . GLN B 1 7 ? -18.391 15.773 -5.176 1 97.88 7 GLN B N 1
ATOM 1430 C CA . GLN B 1 7 ? -17.312 14.789 -5.23 1 97.88 7 GLN B CA 1
ATOM 1431 C C . GLN B 1 7 ? -16.875 14.367 -3.826 1 97.88 7 GLN B C 1
ATOM 1433 O O . GLN B 1 7 ? -16.703 13.18 -3.555 1 97.88 7 GLN B O 1
ATOM 1438 N N . LEU B 1 8 ? -16.734 15.375 -2.945 1 98 8 LEU B N 1
ATOM 1439 C CA . LEU B 1 8 ? -16.297 15.109 -1.58 1 98 8 LEU B CA 1
ATOM 1440 C C . LEU B 1 8 ? -17.359 14.32 -0.816 1 98 8 LEU B C 1
ATOM 1442 O O . LEU B 1 8 ? -17.031 13.414 -0.045 1 98 8 LEU B O 1
ATOM 1446 N N . GLU B 1 9 ? -18.609 14.633 -1.044 1 97.94 9 GLU B N 1
ATOM 1447 C CA . GLU B 1 9 ? -19.703 13.898 -0.423 1 97.94 9 GLU B CA 1
ATOM 1448 C C . GLU B 1 9 ? -19.766 12.453 -0.925 1 97.94 9 GLU B C 1
ATOM 1450 O O . GLU B 1 9 ? -20.016 11.531 -0.151 1 97.94 9 GLU B O 1
ATOM 1455 N N . PHE B 1 10 ? -19.562 12.289 -2.188 1 98.44 10 PHE B N 1
ATOM 1456 C CA . PHE B 1 10 ? -19.516 10.953 -2.773 1 98.44 10 PHE B CA 1
ATOM 1457 C C . PHE B 1 10 ? -18.453 10.109 -2.084 1 98.44 10 PHE B C 1
ATOM 1459 O O . PHE B 1 10 ? -18.703 8.953 -1.725 1 98.44 10 PHE B O 1
ATOM 1466 N N . LEU B 1 11 ? -17.234 10.68 -1.858 1 98.69 11 LEU B N 1
ATOM 1467 C CA . LEU B 1 11 ? -16.172 9.969 -1.167 1 98.69 11 LEU B CA 1
ATOM 1468 C C . LEU B 1 11 ? -16.578 9.641 0.268 1 98.69 11 LEU B C 1
ATOM 1470 O O . LEU B 1 11 ? -16.375 8.516 0.732 1 98.69 11 LEU B O 1
ATOM 1474 N N . LYS B 1 12 ? -17.094 10.648 0.932 1 98.12 12 LYS B N 1
ATOM 1475 C CA . LYS B 1 12 ? -17.484 10.492 2.33 1 98.12 12 LYS B 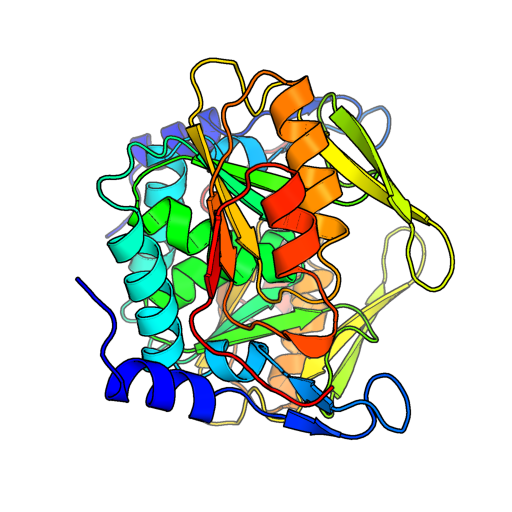CA 1
ATOM 1476 C C . LYS B 1 12 ? -18.484 9.359 2.496 1 98.12 12 LYS B C 1
ATOM 1478 O O . LYS B 1 12 ? -18.391 8.555 3.426 1 98.12 12 LYS B O 1
ATOM 1483 N N . GLN B 1 13 ? -19.406 9.211 1.529 1 97.94 13 GLN B N 1
ATOM 1484 C CA . GLN B 1 13 ? -20.469 8.211 1.579 1 97.94 13 GLN B CA 1
ATOM 1485 C C . GLN B 1 13 ? -19.906 6.812 1.326 1 97.94 13 GLN B C 1
ATOM 1487 O O . GLN B 1 13 ? -20.562 5.812 1.658 1 97.94 13 GLN B O 1
ATOM 1492 N N . ASN B 1 14 ? -18.766 6.723 0.762 1 98.06 14 ASN B N 1
ATOM 1493 C CA . ASN B 1 14 ? -18.188 5.422 0.452 1 98.06 14 ASN B CA 1
ATOM 1494 C C . ASN B 1 14 ? -17.172 4.992 1.516 1 98.06 14 ASN B C 1
ATOM 1496 O O . ASN B 1 14 ? -16.453 4.004 1.338 1 98.06 14 ASN B O 1
ATOM 1500 N N . ILE B 1 15 ? -17.109 5.723 2.635 1 98.12 15 ILE B N 1
ATOM 1501 C CA . ILE B 1 15 ? -16.328 5.324 3.801 1 98.12 15 ILE B CA 1
ATOM 1502 C C . ILE B 1 15 ? -17.25 4.797 4.891 1 98.12 15 ILE B C 1
ATOM 1504 O O . ILE B 1 15 ? -18.062 5.547 5.441 1 98.12 15 ILE B O 1
ATOM 1508 N N . LYS B 1 16 ? -17.125 3.533 5.188 1 97.62 16 LYS B N 1
ATOM 1509 C CA . LYS B 1 16 ? -17.969 2.902 6.199 1 97.62 16 LYS B CA 1
ATOM 1510 C C . LYS B 1 16 ? -17.516 3.271 7.605 1 97.62 16 LYS B C 1
ATOM 1512 O O . LYS B 1 16 ? -16.312 3.348 7.871 1 97.62 16 LYS B O 1
ATOM 1517 N N . THR B 1 17 ? -18.391 3.525 8.43 1 97.31 17 THR B N 1
ATOM 1518 C CA . THR B 1 17 ? -18.125 3.744 9.852 1 97.31 17 THR B CA 1
ATOM 1519 C C . THR B 1 17 ? -18.438 2.488 10.656 1 97.31 17 THR B C 1
ATOM 1521 O O . THR B 1 17 ? -19.531 1.943 10.578 1 97.31 17 THR B O 1
ATOM 1524 N N . ILE B 1 18 ? -17.453 2.008 11.359 1 97.62 18 ILE B N 1
ATOM 1525 C CA . ILE B 1 18 ? -17.578 0.794 12.156 1 97.62 18 ILE B CA 1
ATOM 1526 C C . ILE B 1 18 ? -17.578 1.153 13.641 1 97.62 18 ILE B C 1
ATOM 1528 O O . ILE B 1 18 ? -16.562 1.581 14.188 1 97.62 18 ILE B O 1
ATOM 1532 N N . PRO B 1 19 ? -18.609 0.96 14.312 1 96.44 19 PRO B N 1
ATOM 1533 C CA . PRO B 1 19 ? -18.641 1.28 15.742 1 96.44 19 PRO B CA 1
ATOM 1534 C C . PRO B 1 19 ? -17.875 0.274 16.594 1 96.44 19 PRO B C 1
ATOM 1536 O O . PRO B 1 19 ? -17.734 -0.891 16.203 1 96.44 19 PRO B O 1
ATOM 1539 N N . ASP B 1 20 ? -17.328 0.725 17.781 1 95.75 20 ASP B N 1
ATOM 1540 C CA . ASP B 1 20 ? -16.734 -0.084 18.828 1 95.75 20 ASP B CA 1
ATOM 1541 C C . ASP B 1 20 ? -15.523 -0.865 18.312 1 95.75 20 ASP B C 1
ATOM 1543 O O . ASP B 1 20 ? -15.352 -2.041 18.641 1 95.75 20 ASP B O 1
ATOM 1547 N N . TYR B 1 21 ? -14.789 -0.225 17.438 1 94.56 21 TYR B N 1
ATOM 1548 C CA . TYR B 1 21 ? -13.555 -0.782 16.906 1 94.56 21 TYR B CA 1
ATOM 1549 C C . TYR B 1 21 ? -12.422 0.243 16.953 1 94.56 21 TYR B C 1
ATOM 1551 O O . TYR B 1 21 ? -12.602 1.394 16.547 1 94.56 21 TYR B O 1
ATOM 1559 N N . PRO B 1 22 ? -11.32 -0.177 17.359 1 91.81 22 PRO B N 1
ATOM 1560 C CA . PRO B 1 22 ? -10.93 -1.491 17.875 1 91.81 22 PRO B CA 1
ATOM 1561 C C . PRO B 1 22 ? -11.414 -1.736 19.297 1 91.81 22 PRO B C 1
ATOM 1563 O O . PRO B 1 22 ? -11.297 -2.852 19.812 1 91.81 22 PRO B O 1
ATOM 1566 N N . LYS B 1 23 ? -11.906 -0.646 19.953 1 92.12 23 LYS B N 1
ATOM 1567 C CA . LYS B 1 23 ? -12.461 -0.771 21.297 1 92.12 23 LYS B CA 1
ATOM 1568 C C . LYS B 1 23 ? -13.844 -0.131 21.391 1 92.12 23 LYS B C 1
ATOM 1570 O O . LYS B 1 23 ? -14.203 0.7 20.547 1 92.12 23 LYS B O 1
ATOM 1575 N N . PRO B 1 24 ? -14.547 -0.563 22.422 1 94.38 24 PRO B N 1
ATOM 1576 C CA . PRO B 1 24 ? -15.875 0.029 22.594 1 94.38 24 PRO B CA 1
ATOM 1577 C C . PRO B 1 24 ? -15.836 1.554 22.656 1 94.38 24 PRO B C 1
ATOM 1579 O O . PRO B 1 24 ? -14.938 2.127 23.281 1 94.38 24 PRO B O 1
ATOM 1582 N N . GLY B 1 25 ? -16.828 2.238 21.984 1 93.75 25 GLY B N 1
ATOM 1583 C CA . GLY B 1 25 ? -16.953 3.686 22.047 1 93.75 25 GLY B CA 1
ATOM 1584 C C . GLY B 1 25 ? -16.266 4.398 20.891 1 93.75 25 GLY B C 1
ATOM 1585 O O . GLY B 1 25 ? -16.484 5.594 20.672 1 93.75 25 GLY B O 1
ATOM 1586 N N . ILE B 1 26 ? -15.477 3.707 20.109 1 93.31 26 ILE B N 1
ATOM 1587 C CA . ILE B 1 26 ? -14.734 4.301 19 1 93.31 26 ILE B CA 1
ATOM 1588 C C . ILE B 1 26 ? -15.492 4.086 17.703 1 93.31 26 ILE B C 1
ATOM 1590 O O . ILE B 1 26 ? -16.031 3.004 17.453 1 93.31 26 ILE B O 1
ATOM 1594 N N . LEU B 1 27 ? -15.633 5.152 16.953 1 95.75 27 LEU B N 1
ATOM 1595 C CA . LEU B 1 27 ? -16.141 5.059 15.578 1 95.75 27 LEU B CA 1
ATOM 1596 C C . LEU B 1 27 ? -14.984 4.996 14.578 1 95.75 27 LEU B C 1
ATOM 1598 O O . LEU B 1 27 ? -14.367 6.02 14.273 1 95.75 27 LEU B O 1
ATOM 1602 N N . PHE B 1 28 ? -14.797 3.846 14.086 1 96.69 28 PHE B N 1
ATOM 1603 C CA . PHE B 1 28 ? -13.695 3.637 13.148 1 96.69 28 PHE B CA 1
ATOM 1604 C C . PHE B 1 28 ? -14.133 3.945 11.719 1 96.69 28 PHE B C 1
ATOM 1606 O O . PHE B 1 28 ? -15.164 3.457 11.258 1 96.69 28 PHE B O 1
ATOM 1613 N N . ARG B 1 29 ? -13.375 4.742 11.023 1 97.38 29 ARG B N 1
ATOM 1614 C CA . ARG B 1 29 ? -13.625 5.035 9.609 1 97.38 29 ARG B CA 1
ATOM 1615 C C . ARG B 1 29 ? -12.812 4.105 8.711 1 97.38 29 ARG B C 1
ATOM 1617 O O . ARG B 1 29 ? -11.594 4.25 8.594 1 97.38 29 ARG B O 1
ATOM 1624 N N . ASP B 1 30 ? -13.484 3.223 8.109 1 97.38 30 ASP B N 1
ATOM 1625 C CA . ASP B 1 30 ? -12.844 2.174 7.32 1 97.38 30 ASP B CA 1
ATOM 1626 C C . ASP B 1 30 ? -12.547 2.652 5.902 1 97.38 30 ASP B C 1
ATOM 1628 O O . ASP B 1 30 ? -13.406 2.568 5.023 1 97.38 30 ASP B O 1
ATOM 1632 N N . VAL B 1 31 ? -11.344 3.004 5.672 1 97.06 31 VAL B N 1
ATOM 1633 C CA . VAL B 1 31 ? -10.945 3.539 4.371 1 97.06 31 VAL B CA 1
ATOM 1634 C C . VAL B 1 31 ? -10.969 2.424 3.328 1 97.06 31 VAL B C 1
ATOM 1636 O O . VAL B 1 31 ? -11.023 2.693 2.125 1 97.06 31 VAL B O 1
ATOM 1639 N N . THR B 1 32 ? -10.938 1.116 3.713 1 97.62 32 THR B N 1
ATOM 1640 C CA . THR B 1 32 ? -10.867 0.018 2.756 1 97.62 32 THR B CA 1
ATOM 1641 C C . THR B 1 32 ? -12.148 -0.058 1.929 1 97.62 32 THR B C 1
ATOM 1643 O O . THR B 1 32 ? -12.133 -0.521 0.787 1 97.62 32 THR B O 1
ATOM 1646 N N . SER B 1 33 ? -13.289 0.428 2.486 1 98.06 33 SER B N 1
ATOM 1647 C CA . SER B 1 33 ? -14.531 0.424 1.728 1 98.06 33 SER B CA 1
ATOM 1648 C C . SER B 1 33 ? -14.445 1.334 0.507 1 98.06 33 SER B C 1
ATOM 1650 O O . SER B 1 33 ? -15.055 1.058 -0.527 1 98.06 33 SER B O 1
ATOM 1652 N N . LEU B 1 34 ? -13.656 2.355 0.636 1 98.25 34 LEU B N 1
ATOM 1653 C CA . LEU B 1 34 ? -13.406 3.273 -0.472 1 98.25 34 LEU B CA 1
ATOM 1654 C C . LEU B 1 34 ? -12.648 2.578 -1.595 1 98.25 34 LEU B C 1
ATOM 1656 O O . LEU B 1 34 ? -12.914 2.816 -2.773 1 98.25 34 LEU B O 1
ATOM 1660 N N . LEU B 1 35 ? -11.695 1.696 -1.288 1 98.69 35 LEU B N 1
ATOM 1661 C CA . LEU B 1 35 ? -10.852 0.981 -2.238 1 98.69 35 LEU B CA 1
ATOM 1662 C C . LEU B 1 35 ? -11.68 0.008 -3.074 1 98.69 35 LEU B C 1
ATOM 1664 O O . LEU B 1 35 ? -11.344 -0.263 -4.23 1 98.69 35 LEU B O 1
ATOM 1668 N N . GLU B 1 36 ? -12.758 -0.482 -2.498 1 96.81 36 GLU B N 1
ATOM 1669 C CA . GLU B 1 36 ? -13.586 -1.506 -3.127 1 96.81 36 GLU B CA 1
ATOM 1670 C C . GLU B 1 36 ? -14.438 -0.916 -4.246 1 96.81 36 GLU B C 1
ATOM 1672 O O . GLU B 1 36 ? -14.961 -1.648 -5.09 1 96.81 36 GLU B O 1
ATOM 1677 N N . LYS B 1 37 ? -14.578 0.384 -4.215 1 98 37 LYS B N 1
ATOM 1678 C CA . LYS B 1 37 ? -15.352 1.108 -5.223 1 98 37 LYS B CA 1
ATOM 1679 C C . LYS B 1 37 ? -14.43 1.803 -6.223 1 98 37 LYS B C 1
ATOM 1681 O O . LYS B 1 37 ? -13.891 2.877 -5.941 1 98 37 LYS B O 1
ATOM 1686 N N . PRO B 1 38 ? -14.359 1.23 -7.434 1 98.38 38 PRO B N 1
ATOM 1687 C CA . PRO B 1 38 ? -13.367 1.719 -8.391 1 98.38 38 PRO B CA 1
ATOM 1688 C C . PRO B 1 38 ? -13.469 3.223 -8.633 1 98.38 38 PRO B C 1
ATOM 1690 O O . PRO B 1 38 ? -12.453 3.922 -8.641 1 98.38 38 PRO B O 1
ATOM 1693 N N . ASP B 1 39 ? -14.656 3.744 -8.773 1 98.56 39 ASP B N 1
ATOM 1694 C CA . ASP B 1 39 ? -14.844 5.16 -9.078 1 98.56 39 ASP B CA 1
ATOM 1695 C C . ASP B 1 39 ? -14.438 6.035 -7.898 1 98.56 39 ASP B C 1
ATOM 1697 O O . ASP B 1 39 ? -13.828 7.094 -8.078 1 98.56 39 ASP B O 1
ATOM 1701 N N . ALA B 1 40 ? -14.789 5.629 -6.711 1 98.75 40 ALA B N 1
ATOM 1702 C CA . ALA B 1 40 ? -14.43 6.387 -5.516 1 98.75 40 ALA B CA 1
ATOM 1703 C C . ALA B 1 40 ? -12.922 6.387 -5.289 1 98.75 40 ALA B C 1
ATOM 1705 O O . ALA B 1 40 ? -12.336 7.418 -4.965 1 98.75 40 ALA B O 1
ATOM 1706 N N . TYR B 1 41 ? -12.352 5.207 -5.465 1 98.81 41 TYR B N 1
ATOM 1707 C CA . TYR B 1 41 ? -10.906 5.086 -5.309 1 98.81 41 TYR B CA 1
ATOM 1708 C C . TYR B 1 41 ? -10.172 5.969 -6.309 1 98.81 41 TYR B C 1
ATOM 1710 O O . TYR B 1 41 ? -9.336 6.785 -5.926 1 98.81 41 TYR B O 1
ATOM 1718 N N . ALA B 1 42 ? -10.531 5.887 -7.57 1 98.81 42 ALA B N 1
ATOM 1719 C CA . ALA B 1 42 ? -9.914 6.688 -8.625 1 98.81 42 ALA B CA 1
ATOM 1720 C C . ALA B 1 42 ? -10.102 8.18 -8.367 1 98.81 42 ALA B C 1
ATOM 1722 O O . ALA B 1 42 ? -9.164 8.969 -8.539 1 98.81 42 ALA B O 1
ATOM 1723 N N . LEU B 1 43 ? -11.273 8.555 -7.906 1 98.81 43 LEU B N 1
ATOM 1724 C CA . LEU B 1 43 ? -11.562 9.953 -7.637 1 98.81 43 LEU B CA 1
ATOM 1725 C C . LEU B 1 43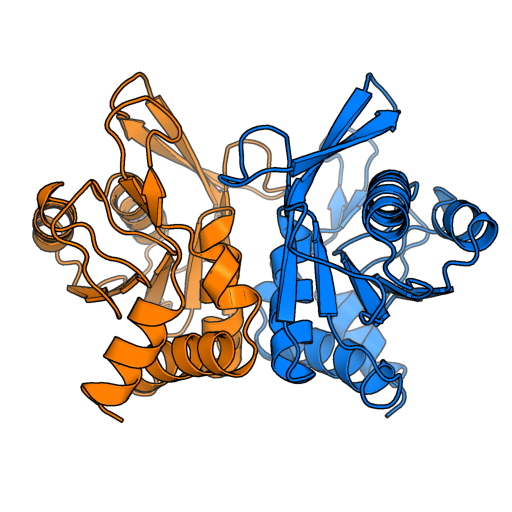 ? -10.688 10.484 -6.512 1 98.81 43 LEU B C 1
ATOM 1727 O O . LEU B 1 43 ? -10.188 11.617 -6.586 1 98.81 43 LEU B O 1
ATOM 1731 N N . SER B 1 44 ? -10.5 9.672 -5.473 1 98.88 44 SER B N 1
ATOM 1732 C CA . SER B 1 44 ? -9.672 10.117 -4.355 1 98.88 44 SER B CA 1
ATOM 1733 C C . SER B 1 44 ? -8.242 10.398 -4.805 1 98.88 44 SER B C 1
ATOM 1735 O O . SER B 1 44 ? -7.648 11.406 -4.414 1 98.88 44 SER B O 1
ATOM 1737 N N . ILE B 1 45 ? -7.695 9.547 -5.645 1 98.88 45 ILE B N 1
ATOM 1738 C CA . ILE B 1 45 ? -6.344 9.742 -6.156 1 98.88 45 ILE B CA 1
ATOM 1739 C C . ILE B 1 45 ? -6.289 10.992 -7.027 1 98.88 45 ILE B C 1
ATOM 1741 O O . ILE B 1 45 ? -5.371 11.805 -6.902 1 98.88 45 ILE B O 1
ATOM 1745 N N . GLU B 1 46 ? -7.234 11.117 -7.84 1 98.56 46 GLU B N 1
ATOM 1746 C CA . GLU B 1 46 ? -7.27 12.242 -8.766 1 98.56 46 GLU B CA 1
ATOM 1747 C C . GLU B 1 46 ? -7.324 13.57 -8.023 1 98.56 46 GLU B C 1
ATOM 1749 O O . GLU B 1 46 ? -6.609 14.516 -8.367 1 98.56 46 GLU B O 1
ATOM 1754 N N . LEU B 1 47 ? -8.156 13.695 -7.051 1 98.75 47 LEU B N 1
ATOM 1755 C CA . LEU B 1 47 ? -8.312 14.945 -6.309 1 98.75 47 LEU B CA 1
ATOM 1756 C C . LEU B 1 47 ? -7.023 15.297 -5.57 1 98.75 47 LEU B C 1
ATOM 1758 O O . LEU B 1 47 ? -6.613 16.469 -5.555 1 98.75 47 LEU B O 1
ATOM 1762 N N . LEU B 1 48 ? -6.383 14.312 -4.957 1 98.69 48 LEU B N 1
ATOM 1763 C CA . LEU B 1 48 ? -5.109 14.562 -4.289 1 98.69 48 LEU B CA 1
ATOM 1764 C C . LEU B 1 48 ? -4.043 14.984 -5.289 1 98.69 48 LEU B C 1
ATOM 1766 O O . LEU B 1 48 ? -3.33 15.969 -5.066 1 98.69 48 LEU B O 1
ATOM 1770 N N . ALA B 1 49 ? -3.91 14.266 -6.387 1 98.62 49 ALA B N 1
ATOM 1771 C CA . ALA B 1 49 ? -2.895 14.562 -7.395 1 98.62 49 ALA B CA 1
ATOM 1772 C C . ALA B 1 49 ? -3.115 15.938 -8.008 1 98.62 49 ALA B C 1
ATOM 1774 O O . ALA B 1 49 ? -2.162 16.688 -8.211 1 98.62 49 ALA B O 1
ATOM 1775 N N . ALA B 1 50 ? -4.379 16.25 -8.312 1 98.31 50 ALA B N 1
ATOM 1776 C CA . ALA B 1 50 ? -4.711 17.531 -8.945 1 98.31 50 ALA B CA 1
ATOM 1777 C C . ALA B 1 50 ? -4.281 18.703 -8.062 1 98.31 50 ALA B C 1
ATOM 1779 O O . ALA B 1 50 ? -3.801 19.719 -8.562 1 98.31 50 ALA B O 1
ATOM 1780 N N . ARG B 1 51 ? -4.438 18.547 -6.793 1 97.5 51 ARG B N 1
ATOM 1781 C CA . ARG B 1 51 ? -4.098 19.594 -5.836 1 97.5 51 ARG B CA 1
ATOM 1782 C C . ARG B 1 51 ? -2.611 19.922 -5.895 1 97.5 51 ARG B C 1
ATOM 1784 O O . ARG B 1 51 ? -2.221 21.078 -5.691 1 97.5 51 ARG B O 1
ATOM 1791 N N . TYR B 1 52 ? -1.779 18.969 -6.262 1 98 52 TYR B N 1
ATOM 1792 C CA . TYR B 1 52 ? -0.342 19.156 -6.098 1 98 52 TYR B CA 1
ATOM 1793 C C . TYR B 1 52 ? 0.374 19.094 -7.441 1 98 52 TYR B C 1
ATOM 1795 O O . TYR B 1 52 ? 1.605 19.094 -7.496 1 98 52 TYR B O 1
ATOM 1803 N N . ARG B 1 53 ? -0.314 19.016 -8.5 1 97.31 53 ARG B N 1
ATOM 1804 C CA . ARG B 1 53 ? 0.248 18.859 -9.836 1 97.31 53 ARG B CA 1
ATOM 1805 C C . ARG B 1 53 ? 1.222 19.984 -10.156 1 97.31 53 ARG B C 1
ATOM 1807 O O . ARG B 1 53 ? 2.246 19.766 -10.805 1 97.31 53 ARG B O 1
ATOM 1814 N N . ALA B 1 54 ? 0.97 21.188 -9.672 1 97.19 54 ALA B N 1
ATOM 1815 C CA . ALA B 1 54 ? 1.799 22.344 -9.992 1 97.19 54 ALA B CA 1
ATOM 1816 C C . ALA B 1 54 ? 2.633 22.781 -8.797 1 97.19 54 ALA B C 1
ATOM 1818 O O . ALA B 1 54 ? 3.152 23.891 -8.766 1 97.19 54 ALA B O 1
ATOM 1819 N N . ALA B 1 55 ? 2.789 21.922 -7.84 1 97.5 55 ALA B N 1
ATOM 1820 C CA . ALA B 1 55 ? 3.422 22.328 -6.586 1 97.5 55 ALA B CA 1
ATOM 1821 C C . ALA B 1 55 ? 4.918 22.016 -6.605 1 97.5 55 ALA B C 1
ATOM 1823 O O . ALA B 1 55 ? 5.625 22.297 -5.633 1 97.5 55 ALA B O 1
ATOM 1824 N N . GLY B 1 56 ? 5.41 21.406 -7.664 1 98.19 56 GLY B N 1
ATOM 1825 C CA . GLY B 1 56 ? 6.832 21.125 -7.785 1 98.19 56 GLY B CA 1
ATOM 1826 C C . GLY B 1 56 ? 7.277 19.938 -6.957 1 98.19 56 GLY B C 1
ATOM 1827 O O . GLY B 1 56 ? 8.453 19.828 -6.598 1 98.19 56 GLY B O 1
ATOM 1828 N N . ILE B 1 57 ? 6.375 19.094 -6.598 1 98.81 57 ILE B N 1
ATOM 1829 C CA . ILE B 1 57 ? 6.676 17.875 -5.836 1 98.81 57 ILE B CA 1
ATOM 1830 C C . ILE B 1 57 ? 7.621 16.984 -6.633 1 98.81 57 ILE B C 1
ATOM 1832 O O . ILE B 1 57 ? 7.426 16.781 -7.836 1 98.81 57 ILE B O 1
ATOM 1836 N N . THR B 1 58 ? 8.625 16.469 -5.934 1 98.81 58 THR B N 1
ATOM 1837 C CA . THR B 1 58 ? 9.562 15.586 -6.621 1 98.81 58 THR B CA 1
ATOM 1838 C C . THR B 1 58 ? 9.484 14.172 -6.066 1 98.81 58 THR B C 1
ATOM 1840 O O . THR B 1 58 ? 9.969 13.227 -6.691 1 98.81 58 THR B O 1
ATOM 1843 N N . LYS B 1 59 ? 8.891 14.016 -4.828 1 98.75 59 LYS B N 1
ATOM 1844 C CA . LYS B 1 59 ? 8.703 12.719 -4.195 1 98.75 59 LYS B CA 1
ATOM 1845 C C . LYS B 1 59 ? 7.426 12.688 -3.361 1 98.75 59 LYS B C 1
ATOM 1847 O O . LYS B 1 59 ? 7.043 13.703 -2.768 1 98.75 59 LYS B O 1
ATOM 1852 N N . VAL B 1 60 ? 6.82 11.609 -3.32 1 98.94 60 VAL B N 1
ATOM 1853 C CA . VAL B 1 60 ? 5.73 11.352 -2.383 1 98.94 60 VAL B CA 1
ATOM 1854 C C . VAL B 1 60 ? 6.184 10.344 -1.331 1 98.94 60 VAL B C 1
ATOM 1856 O O . VAL B 1 60 ? 6.812 9.336 -1.66 1 98.94 60 VAL B O 1
ATOM 1859 N N . VAL B 1 61 ? 5.957 10.633 -0.107 1 98.94 61 VAL B N 1
ATOM 1860 C CA . VAL B 1 61 ? 6.262 9.734 1.002 1 98.94 61 VAL B CA 1
ATOM 1861 C C . VAL B 1 61 ? 4.969 9.211 1.614 1 98.94 61 VAL B C 1
ATOM 1863 O O . VAL B 1 61 ? 4.031 9.969 1.854 1 98.94 61 VAL B O 1
ATOM 1866 N N . GLY B 1 62 ? 4.871 7.934 1.797 1 98.81 62 GLY B N 1
ATOM 1867 C CA . GLY B 1 62 ? 3.752 7.285 2.459 1 98.81 62 GLY B CA 1
ATOM 1868 C C . GLY B 1 62 ? 4.176 6.371 3.594 1 98.81 62 GLY B C 1
ATOM 1869 O O . GLY B 1 62 ? 5.191 5.684 3.496 1 98.81 62 GLY B O 1
ATOM 1870 N N . THR B 1 63 ? 3.385 6.277 4.602 1 97.88 63 THR B N 1
ATOM 1871 C CA . THR B 1 63 ? 3.717 5.48 5.777 1 97.88 63 THR B CA 1
ATOM 1872 C C . THR B 1 63 ? 2.953 4.156 5.766 1 97.88 63 THR B C 1
ATOM 1874 O O . THR B 1 63 ? 1.781 4.117 5.387 1 97.88 63 THR B O 1
ATOM 1877 N N . GLU B 1 64 ? 3.584 3.088 6.16 1 97 64 GLU B N 1
ATOM 1878 C CA . GLU B 1 64 ? 2.98 1.759 6.195 1 97 64 GLU B CA 1
ATOM 1879 C C . GLU B 1 64 ? 1.807 1.712 7.172 1 97 64 GLU B C 1
ATOM 1881 O O . GLU B 1 64 ? 1.899 2.229 8.289 1 97 64 GLU B O 1
ATOM 1886 N N . ALA B 1 65 ? 0.802 1.005 6.719 1 97.19 65 ALA B N 1
ATOM 1887 C CA . ALA B 1 65 ? 0.609 0.333 5.434 1 97.19 65 ALA B CA 1
ATOM 1888 C C . ALA B 1 65 ? -0.414 1.072 4.578 1 97.19 65 ALA B C 1
ATOM 1890 O O . ALA B 1 65 ? -0.289 1.116 3.352 1 97.19 65 ALA B O 1
ATOM 1891 N N . ARG B 1 66 ? -1.419 1.697 5.371 1 98.19 66 ARG B N 1
ATOM 1892 C CA . ARG B 1 66 ? -2.545 2.254 4.633 1 98.19 66 ARG B CA 1
ATOM 1893 C C . ARG B 1 66 ? -2.125 3.49 3.842 1 98.19 66 ARG B C 1
ATOM 1895 O O . ARG B 1 66 ? -2.715 3.803 2.807 1 98.19 66 ARG B O 1
ATOM 1902 N N . GLY B 1 67 ? -1.049 4.105 4.27 1 98.56 67 GLY B N 1
ATOM 1903 C CA . GLY B 1 67 ? -0.504 5.215 3.504 1 98.56 67 GLY B CA 1
ATOM 1904 C C . GLY B 1 67 ? -0.055 4.816 2.109 1 98.56 67 GLY B C 1
ATOM 1905 O O . GLY B 1 67 ? -0 5.652 1.206 1 98.56 67 GLY B O 1
ATOM 1906 N N . PHE B 1 68 ? 0.329 3.539 1.934 1 98.88 68 PHE B N 1
ATOM 1907 C CA . PHE B 1 68 ? 0.768 3.035 0.638 1 98.88 68 PHE B CA 1
ATOM 1908 C C . PHE B 1 68 ? -0.38 3.047 -0.365 1 98.88 68 PHE B C 1
ATOM 1910 O O . PHE B 1 68 ? -0.171 3.299 -1.554 1 98.88 68 PHE B O 1
ATOM 1917 N N . LEU B 1 69 ? -1.562 2.836 0.122 1 98.88 69 LEU B N 1
ATOM 1918 C CA . LEU B 1 69 ? -2.742 2.631 -0.708 1 98.88 69 LEU B CA 1
ATOM 1919 C C . LEU B 1 69 ? -3.115 3.912 -1.45 1 98.88 69 LEU B C 1
ATOM 1921 O O . LEU B 1 69 ? -3.846 3.869 -2.441 1 98.88 69 LEU B O 1
ATOM 1925 N N . PHE B 1 70 ? -2.635 5.031 -0.942 1 98.88 70 PHE B N 1
ATOM 1926 C CA . PHE B 1 70 ? -2.973 6.32 -1.537 1 98.88 70 PHE B CA 1
ATOM 1927 C C . PHE B 1 70 ? -1.716 7.047 -2 1 98.88 70 PHE B C 1
ATOM 1929 O O . PHE B 1 70 ? -1.683 7.602 -3.102 1 98.88 70 PHE B O 1
ATOM 1936 N N . GLY B 1 71 ? -0.67 6.961 -1.187 1 98.88 71 GLY B N 1
ATOM 1937 C CA . GLY B 1 71 ? 0.562 7.66 -1.513 1 98.88 71 GLY B CA 1
ATOM 1938 C C . GLY B 1 71 ? 1.204 7.172 -2.797 1 98.88 71 GLY B C 1
ATOM 1939 O O . GLY B 1 71 ? 1.632 7.977 -3.629 1 98.88 71 GLY B O 1
ATOM 1940 N N . ALA B 1 72 ? 1.272 5.875 -2.961 1 98.88 72 ALA B N 1
ATOM 1941 C CA . ALA B 1 72 ? 1.907 5.289 -4.137 1 98.88 72 ALA B CA 1
ATOM 1942 C C . ALA B 1 72 ? 1.15 5.66 -5.41 1 98.88 72 ALA B C 1
ATOM 1944 O O . ALA B 1 72 ? 1.74 6.172 -6.363 1 98.88 72 ALA B O 1
ATOM 1945 N N . PRO B 1 73 ? -0.189 5.516 -5.457 1 98.94 73 PRO B N 1
ATOM 1946 C CA . PRO B 1 73 ? -0.938 5.945 -6.641 1 98.94 73 PRO B CA 1
ATOM 1947 C C . PRO B 1 73 ? -0.797 7.441 -6.918 1 98.94 73 PRO B C 1
ATOM 1949 O O . PRO B 1 73 ? -0.753 7.855 -8.078 1 98.94 73 PRO B O 1
ATOM 1952 N N . VAL B 1 74 ? -0.746 8.25 -5.863 1 98.94 74 VAL B N 1
ATOM 1953 C CA . VAL B 1 74 ? -0.579 9.68 -6.062 1 98.94 74 VAL B CA 1
ATOM 1954 C C . VAL B 1 74 ? 0.781 9.961 -6.699 1 98.94 74 VAL B C 1
ATOM 1956 O O . VAL B 1 74 ? 0.891 10.797 -7.602 1 98.94 74 VAL B O 1
ATOM 1959 N N . ALA B 1 75 ? 1.854 9.289 -6.223 1 98.94 75 ALA B N 1
ATOM 1960 C CA . ALA B 1 75 ? 3.178 9.43 -6.824 1 98.94 75 ALA B CA 1
ATOM 1961 C C . ALA B 1 75 ? 3.143 9.102 -8.312 1 98.94 75 ALA B C 1
ATOM 1963 O O . ALA B 1 75 ? 3.711 9.828 -9.133 1 98.94 75 ALA B O 1
ATOM 1964 N N . LEU B 1 76 ? 2.439 8 -8.656 1 98.88 76 LEU B N 1
ATOM 1965 C CA . LEU B 1 76 ? 2.297 7.59 -10.047 1 98.88 76 LEU B CA 1
ATOM 1966 C C . LEU B 1 76 ? 1.565 8.656 -10.859 1 98.88 76 LEU B C 1
ATOM 1968 O O . LEU B 1 76 ? 1.991 9 -11.961 1 98.88 76 LEU B O 1
ATOM 1972 N N . ALA B 1 77 ? 0.497 9.211 -10.297 1 98.81 77 ALA B N 1
ATOM 1973 C CA . ALA B 1 77 ? -0.306 10.227 -10.984 1 98.81 77 ALA B CA 1
ATOM 1974 C C . ALA B 1 77 ? 0.501 11.5 -11.219 1 98.81 77 ALA B C 1
ATOM 1976 O O . ALA B 1 77 ? 0.318 12.18 -12.234 1 98.81 77 ALA B O 1
ATOM 1977 N N . LEU B 1 78 ? 1.429 11.789 -10.281 1 98.75 78 LEU B N 1
ATOM 1978 C CA . LEU B 1 78 ? 2.242 13 -10.367 1 98.75 78 LEU B CA 1
ATOM 1979 C C . LEU B 1 78 ? 3.496 12.75 -11.203 1 98.75 78 LEU B C 1
ATOM 1981 O O . LEU B 1 78 ? 4.195 13.695 -11.578 1 98.75 78 LEU B O 1
ATOM 1985 N N . GLY B 1 79 ? 3.789 11.469 -11.477 1 98.62 79 GLY B N 1
ATOM 1986 C CA . GLY B 1 79 ? 4.988 11.125 -12.227 1 98.62 79 GLY B CA 1
ATOM 1987 C C . GLY B 1 79 ? 6.266 11.32 -11.438 1 98.62 79 GLY B C 1
ATOM 1988 O O . GLY B 1 79 ? 7.281 11.758 -11.984 1 98.62 79 GLY B O 1
ATOM 1989 N N . VAL B 1 80 ? 6.242 11.086 -10.156 1 98.81 80 VAL B N 1
ATOM 1990 C CA . VAL B 1 80 ? 7.41 11.266 -9.297 1 98.81 80 VAL B CA 1
ATOM 1991 C C . VAL B 1 80 ? 7.672 9.984 -8.508 1 98.81 80 VAL B C 1
ATOM 1993 O O . VAL B 1 80 ? 6.879 9.047 -8.555 1 98.81 80 VAL B O 1
ATOM 1996 N N . GLY B 1 81 ? 8.773 9.867 -7.777 1 98.56 81 GLY B N 1
ATOM 1997 C CA . GLY B 1 81 ? 9.125 8.695 -6.996 1 98.56 81 GLY B CA 1
ATOM 1998 C C . GLY B 1 81 ? 8.312 8.555 -5.727 1 98.56 81 GLY B C 1
ATOM 1999 O O . GLY B 1 81 ? 7.77 9.539 -5.219 1 98.56 81 GLY B O 1
ATOM 2000 N N . PHE B 1 82 ? 8.211 7.383 -5.285 1 98.94 82 PHE B N 1
ATOM 2001 C CA . PHE B 1 82 ? 7.555 7.07 -4.023 1 98.94 82 PHE B CA 1
ATOM 2002 C C . PHE B 1 82 ? 8.555 6.516 -3.014 1 98.94 82 PHE B C 1
ATOM 2004 O O . PHE B 1 82 ? 9.383 5.672 -3.357 1 98.94 82 PHE B O 1
ATOM 2011 N N . VAL B 1 83 ? 8.477 6.992 -1.803 1 98.88 83 VAL B N 1
ATOM 2012 C CA . VAL B 1 83 ? 9.359 6.566 -0.724 1 98.88 83 VAL B CA 1
ATOM 2013 C C . VAL B 1 83 ? 8.531 6.02 0.438 1 98.88 83 VAL B C 1
ATOM 2015 O O . VAL B 1 83 ? 7.773 6.758 1.069 1 98.88 83 VAL B O 1
ATOM 2018 N N . PRO B 1 84 ? 8.703 4.793 0.741 1 98.88 84 PRO B N 1
ATOM 2019 C CA . PRO B 1 84 ? 7.98 4.227 1.884 1 98.88 84 PRO B CA 1
ATOM 2020 C C . PRO B 1 84 ? 8.68 4.496 3.215 1 98.88 84 PRO B C 1
ATOM 2022 O O . PRO B 1 84 ? 9.906 4.387 3.305 1 98.88 84 PRO B O 1
ATOM 2025 N N . VAL B 1 85 ? 7.949 4.914 4.188 1 98.81 85 VAL B N 1
ATOM 2026 C CA . VAL B 1 85 ? 8.352 4.949 5.59 1 98.81 85 VAL B CA 1
ATOM 2027 C C . VAL B 1 85 ? 7.727 3.771 6.336 1 98.81 85 VAL B C 1
ATOM 2029 O O . VAL B 1 85 ? 6.52 3.539 6.246 1 98.81 85 VAL B O 1
ATOM 2032 N N . ARG B 1 86 ? 8.578 3.01 7.008 1 98.69 86 ARG B N 1
ATOM 2033 C CA . ARG B 1 86 ? 8.086 1.75 7.559 1 98.69 86 ARG B CA 1
ATOM 2034 C C . ARG B 1 86 ? 8.602 1.542 8.984 1 98.69 86 ARG B C 1
ATOM 2036 O O . ARG B 1 86 ? 9.445 2.305 9.461 1 98.69 86 ARG B O 1
ATOM 2043 N N . LYS B 1 87 ? 8.023 0.56 9.633 1 97.5 87 LYS B N 1
ATOM 2044 C CA . LYS B 1 87 ? 8.492 0.162 10.953 1 97.5 87 LYS B CA 1
ATOM 2045 C C . LYS B 1 87 ? 9.898 -0.433 10.883 1 97.5 87 LYS B C 1
ATOM 2047 O O . LYS B 1 87 ? 10.352 -0.827 9.805 1 97.5 87 LYS B O 1
ATOM 2052 N N . PRO B 1 88 ? 10.578 -0.453 12.07 1 97.5 88 PRO B N 1
ATOM 2053 C CA . PRO B 1 88 ? 11.938 -0.99 12.078 1 97.5 88 PRO B CA 1
ATOM 2054 C C . PRO B 1 88 ? 12.016 -2.416 11.539 1 97.5 88 PRO B C 1
ATOM 2056 O O . PRO B 1 88 ? 11.133 -3.232 11.812 1 97.5 88 PRO B O 1
ATOM 2059 N N . GLY B 1 89 ? 13.086 -2.607 10.734 1 95.62 89 GLY B N 1
ATOM 2060 C CA . GLY B 1 89 ? 13.359 -3.955 10.258 1 95.62 89 GLY B CA 1
ATOM 2061 C C . GLY B 1 89 ? 12.688 -4.27 8.938 1 95.62 89 GLY B C 1
ATOM 2062 O O . GLY B 1 89 ? 12.875 -5.355 8.383 1 95.62 89 GLY B O 1
ATOM 2063 N N . LYS B 1 90 ? 11.992 -3.299 8.336 1 96.88 90 LYS B N 1
ATOM 2064 C CA . LYS B 1 90 ? 11.227 -3.57 7.125 1 96.88 90 LYS B CA 1
ATOM 2065 C C . LYS B 1 90 ? 11.898 -2.967 5.898 1 96.88 90 LYS B C 1
ATOM 2067 O O . LYS B 1 90 ? 11.422 -3.129 4.777 1 96.88 90 LYS B O 1
ATOM 2072 N N . LEU B 1 91 ? 12.992 -2.281 6.078 1 98.12 91 LEU B N 1
ATOM 2073 C CA . LEU B 1 91 ? 13.766 -1.674 5.004 1 98.12 91 LEU B CA 1
ATOM 2074 C C . LEU B 1 91 ? 15.172 -2.262 4.953 1 98.12 91 LEU B C 1
ATOM 2076 O O . LEU B 1 91 ? 15.844 -2.377 5.984 1 98.12 91 LEU B O 1
ATOM 2080 N N . PRO B 1 92 ? 15.641 -2.588 3.781 1 97.38 92 PRO B N 1
ATOM 2081 C CA . PRO B 1 92 ? 16.828 -3.428 3.688 1 97.38 92 PRO B CA 1
ATOM 2082 C C . PRO B 1 92 ? 18.125 -2.613 3.611 1 97.38 92 PRO B C 1
ATOM 2084 O O . PRO B 1 92 ? 19.219 -3.162 3.773 1 97.38 92 PRO B O 1
ATOM 2087 N N . ARG B 1 93 ? 18.031 -1.359 3.254 1 98 93 ARG B N 1
ATOM 2088 C CA . ARG B 1 93 ? 19.219 -0.527 3.146 1 98 93 ARG B CA 1
ATOM 2089 C C . ARG B 1 93 ? 19.422 0.313 4.402 1 98 93 ARG B C 1
ATOM 2091 O O . ARG B 1 93 ? 18.656 0.196 5.359 1 98 93 ARG B O 1
ATOM 2098 N N . ALA B 1 94 ? 20.5 1.131 4.418 1 98 94 ALA B N 1
ATOM 2099 C CA . ALA B 1 94 ? 20.734 1.995 5.57 1 98 94 ALA B CA 1
ATOM 2100 C C . ALA B 1 94 ? 19.547 2.904 5.836 1 98 94 ALA B C 1
ATOM 2102 O O . ALA B 1 94 ? 18.984 3.496 4.906 1 98 94 ALA B O 1
ATOM 2103 N N . THR B 1 95 ? 19.188 3.023 7.184 1 98.62 95 THR B N 1
ATOM 2104 C CA . THR B 1 95 ? 17.969 3.77 7.508 1 98.62 95 THR B CA 1
ATOM 2105 C C . THR B 1 95 ? 18.25 4.812 8.586 1 98.62 95 THR B C 1
ATOM 2107 O O . THR B 1 95 ? 19.25 4.723 9.305 1 98.62 95 THR B O 1
ATOM 2110 N N . LEU B 1 96 ? 17.469 5.863 8.586 1 98.62 96 LEU B N 1
ATOM 2111 C CA . LEU B 1 96 ? 17.25 6.719 9.742 1 98.62 96 LEU B CA 1
ATOM 2112 C C . LEU B 1 96 ? 15.984 6.316 10.492 1 98.62 96 LEU B C 1
ATOM 2114 O O . LEU B 1 96 ? 15.008 5.895 9.867 1 98.62 96 LEU B O 1
ATOM 2118 N N . ALA B 1 97 ? 16.031 6.527 11.828 1 98.56 97 ALA B N 1
ATOM 2119 C CA . ALA B 1 97 ? 14.891 6.164 12.656 1 98.56 97 ALA B CA 1
ATOM 2120 C C . ALA B 1 97 ? 14.398 7.359 13.461 1 98.56 97 ALA B C 1
ATOM 2122 O O . ALA B 1 97 ? 15.188 8.242 13.828 1 98.56 97 ALA B O 1
ATOM 2123 N N . GLU B 1 98 ? 13.164 7.438 13.641 1 97.88 98 GLU B N 1
ATOM 2124 C CA . GLU B 1 98 ? 12.5 8.43 14.477 1 97.88 98 GLU B CA 1
ATOM 2125 C C . GLU B 1 98 ? 11.43 7.785 15.352 1 97.88 98 GLU B C 1
ATOM 2127 O O . GLU B 1 98 ? 10.578 7.047 14.852 1 97.88 98 GLU B O 1
ATOM 2132 N N . SER B 1 99 ? 11.523 8.055 16.641 1 95.62 99 SER B N 1
ATOM 2133 C CA . SER B 1 99 ? 10.516 7.551 17.578 1 95.62 99 SER B CA 1
ATOM 2134 C C . SER B 1 99 ? 9.508 8.633 17.938 1 95.62 99 SER B C 1
ATOM 2136 O O . SER B 1 99 ? 9.828 9.828 17.906 1 95.62 99 SER B O 1
ATOM 2138 N N . TYR B 1 100 ? 8.305 8.211 18.172 1 91.12 100 TYR B N 1
ATOM 2139 C CA . TYR B 1 100 ? 7.25 9.148 18.547 1 91.12 100 TYR B CA 1
ATOM 2140 C C . TYR B 1 100 ? 6.285 8.5 19.547 1 91.12 100 TYR B C 1
ATOM 2142 O O . TYR B 1 100 ? 6.145 7.277 19.578 1 91.12 100 TYR B O 1
ATOM 2150 N N . ALA B 1 101 ? 5.691 9.273 20.359 1 85.38 101 ALA B N 1
ATOM 2151 C CA . ALA B 1 101 ? 4.836 8.797 21.438 1 85.38 101 ALA B CA 1
ATOM 2152 C C . ALA B 1 101 ? 3.459 8.406 20.922 1 85.38 101 ALA B C 1
ATOM 2154 O O . ALA B 1 101 ? 2.904 9.07 20.047 1 85.38 101 ALA B O 1
ATOM 2155 N N . LEU B 1 102 ? 2.992 7.309 21.375 1 80.5 102 LEU B N 1
ATOM 2156 C CA . LEU B 1 102 ? 1.604 6.875 21.234 1 80.5 102 LEU B CA 1
ATOM 2157 C C . LEU B 1 102 ? 0.855 7.031 22.547 1 80.5 102 LEU B C 1
ATOM 2159 O O . LEU B 1 102 ? 1.444 7.418 23.562 1 80.5 102 LEU B O 1
ATOM 2163 N N . GLU B 1 103 ? -0.546 6.898 22.438 1 72.81 103 GLU B N 1
ATOM 2164 C CA . GLU B 1 103 ? -1.312 6.926 23.672 1 72.81 103 GLU B CA 1
ATOM 2165 C C . GLU B 1 103 ? -0.714 5.98 24.719 1 72.81 103 GLU B C 1
ATOM 2167 O O . GLU B 1 103 ? -0.6 6.336 25.891 1 72.81 103 GLU B O 1
ATOM 2172 N N . TYR B 1 104 ? -0.354 4.746 24.156 1 77.19 104 TYR B N 1
ATOM 2173 C CA . TYR B 1 104 ? 0.295 3.77 25.031 1 77.19 104 TYR B CA 1
ATOM 2174 C C . TYR B 1 104 ? 1.624 3.314 24.438 1 77.19 104 TYR B C 1
ATOM 2176 O O . TYR B 1 104 ? 1.653 2.494 23.516 1 77.19 104 TYR B O 1
ATOM 2184 N N . GLY B 1 105 ? 2.713 3.904 24.859 1 87.5 105 GLY B N 1
ATOM 2185 C CA . GLY B 1 105 ? 4.035 3.459 24.453 1 87.5 105 GLY B CA 1
ATOM 2186 C C . GLY B 1 105 ? 4.641 4.312 23.359 1 87.5 105 GLY B C 1
ATOM 2187 O O . GLY B 1 105 ? 4.293 5.484 23.219 1 87.5 105 GLY B O 1
ATOM 2188 N N . THR B 1 106 ? 5.711 3.756 22.781 1 91.69 106 THR B N 1
ATOM 2189 C CA . THR B 1 106 ? 6.43 4.441 21.719 1 91.69 106 THR B CA 1
ATOM 2190 C C . THR B 1 106 ? 6.473 3.586 20.453 1 91.69 106 THR B C 1
ATOM 2192 O O . THR B 1 106 ? 6.367 2.359 20.531 1 91.69 106 THR B O 1
ATOM 2195 N N . ASP B 1 107 ? 6.344 4.246 19.406 1 93.69 107 ASP B N 1
ATOM 2196 C CA . ASP B 1 107 ? 6.551 3.594 18.109 1 93.69 107 ASP B CA 1
ATOM 2197 C C . ASP B 1 107 ? 7.719 4.223 17.359 1 93.69 107 ASP B C 1
ATOM 2199 O O . ASP B 1 107 ? 8.156 5.328 17.688 1 93.69 107 ASP B O 1
ATOM 2203 N N . THR B 1 108 ? 8.312 3.471 16.453 1 97.88 108 THR B N 1
ATOM 2204 C CA . THR B 1 108 ? 9.453 3.941 15.688 1 97.88 108 THR B CA 1
ATOM 2205 C C . THR B 1 108 ? 9.211 3.752 14.195 1 97.88 108 THR B C 1
ATOM 2207 O O . THR B 1 108 ? 8.672 2.73 13.773 1 97.88 108 THR B O 1
ATOM 2210 N N . LEU B 1 109 ? 9.57 4.773 13.453 1 98.56 109 LEU B N 1
ATOM 2211 C CA . LEU B 1 109 ? 9.523 4.723 11.992 1 98.56 109 LEU B CA 1
ATOM 2212 C C . LEU B 1 109 ? 10.922 4.836 11.398 1 98.56 109 LEU B C 1
ATOM 2214 O O . LEU B 1 109 ? 11.812 5.449 12 1 98.56 109 LEU B O 1
ATOM 2218 N N . GLU B 1 110 ? 11.07 4.223 10.242 1 98.81 110 GLU B N 1
ATOM 2219 C CA . GLU B 1 110 ? 12.344 4.273 9.539 1 98.81 110 GLU B CA 1
ATOM 2220 C C . GLU B 1 110 ? 12.156 4.684 8.086 1 98.81 110 GLU B C 1
ATOM 2222 O O . GLU B 1 110 ? 11.109 4.43 7.492 1 98.81 110 GLU B O 1
ATOM 2227 N N . ILE B 1 111 ? 13.195 5.281 7.539 1 98.88 111 ILE B N 1
ATOM 2228 C CA . ILE B 1 111 ? 13.281 5.664 6.133 1 98.88 111 ILE B CA 1
ATOM 2229 C C . ILE B 1 111 ? 14.688 5.375 5.605 1 98.88 111 ILE B C 1
ATOM 2231 O O . ILE B 1 111 ? 15.664 5.465 6.348 1 98.88 111 ILE B O 1
ATOM 2235 N N . HIS B 1 112 ? 14.797 4.938 4.336 1 98.81 112 HIS B N 1
ATOM 2236 C CA . HIS B 1 112 ? 16.125 4.742 3.762 1 98.81 112 HIS B CA 1
ATOM 2237 C C . HIS B 1 112 ? 16.906 6.051 3.725 1 98.81 112 HIS B C 1
ATOM 2239 O O . HIS B 1 112 ? 16.375 7.09 3.334 1 98.81 112 HIS B O 1
ATOM 2245 N N . GLN B 1 113 ? 18.172 6.023 4.02 1 98.69 113 GLN B N 1
ATOM 2246 C CA . GLN B 1 113 ? 19.016 7.215 4.098 1 98.69 113 GLN B CA 1
ATOM 2247 C C . GLN B 1 113 ? 19.234 7.824 2.713 1 98.69 113 GLN B C 1
ATOM 2249 O O . GLN B 1 113 ? 19.469 9.023 2.59 1 98.69 113 GLN B O 1
ATOM 2254 N N . ASP B 1 114 ? 19.109 7.016 1.698 1 98.19 114 ASP B N 1
ATOM 2255 C CA . ASP B 1 114 ? 19.406 7.496 0.353 1 98.19 114 ASP B CA 1
ATOM 2256 C C . ASP B 1 114 ? 18.125 7.801 -0.416 1 98.19 114 ASP B C 1
ATOM 2258 O O . ASP B 1 114 ? 18.156 7.996 -1.633 1 98.19 114 ASP B O 1
ATOM 2262 N N . ALA B 1 115 ? 17 7.852 0.282 1 97.75 115 ALA B N 1
ATOM 2263 C CA . ALA B 1 115 ? 15.711 7.973 -0.396 1 97.75 115 ALA B CA 1
ATOM 2264 C C . ALA B 1 115 ? 15.391 9.43 -0.713 1 97.75 115 ALA B C 1
ATOM 2266 O O . ALA B 1 115 ? 14.648 9.719 -1.657 1 97.75 115 ALA B O 1
ATOM 2267 N N . ILE B 1 116 ? 15.852 10.359 0.093 1 98.38 116 ILE B N 1
ATOM 2268 C CA . ILE B 1 116 ? 15.555 11.789 -0.002 1 98.38 116 ILE B CA 1
ATOM 2269 C C . ILE B 1 116 ? 16.844 12.594 0.152 1 98.38 116 ILE B C 1
ATOM 2271 O O . ILE B 1 116 ? 17.75 12.203 0.895 1 98.38 116 ILE B O 1
ATOM 2275 N N . ASP B 1 117 ? 16.938 13.648 -0.565 1 98 117 ASP B N 1
ATOM 2276 C CA . ASP B 1 117 ? 18.047 14.586 -0.393 1 98 117 ASP B CA 1
ATOM 2277 C C . ASP B 1 117 ? 17.578 16.031 -0.495 1 98 117 ASP B C 1
ATOM 2279 O O . ASP B 1 117 ? 16.375 16.297 -0.52 1 98 117 ASP B O 1
ATOM 2283 N N . ALA B 1 118 ? 18.453 16.938 -0.542 1 98.19 118 ALA B N 1
ATOM 2284 C CA . ALA B 1 118 ? 18.156 18.375 -0.418 1 98.19 118 ALA B CA 1
ATOM 2285 C C . ALA B 1 118 ? 17.438 18.891 -1.656 1 98.19 118 ALA B C 1
ATOM 2287 O O . ALA B 1 118 ? 16.859 19.969 -1.634 1 98.19 118 ALA B O 1
ATOM 2288 N N . ASN B 1 119 ? 17.453 18.141 -2.76 1 98 119 ASN B N 1
ATOM 2289 C CA . ASN B 1 119 ? 16.781 18.562 -3.988 1 98 119 ASN B CA 1
ATOM 2290 C C . ASN B 1 119 ? 15.32 18.109 -4.012 1 98 119 ASN B C 1
ATOM 2292 O O . ASN B 1 119 ? 14.57 18.5 -4.91 1 98 119 ASN B O 1
ATOM 2296 N N . ASP B 1 120 ? 14.93 17.406 -3.055 1 98.69 120 ASP B N 1
ATOM 2297 C CA . ASP B 1 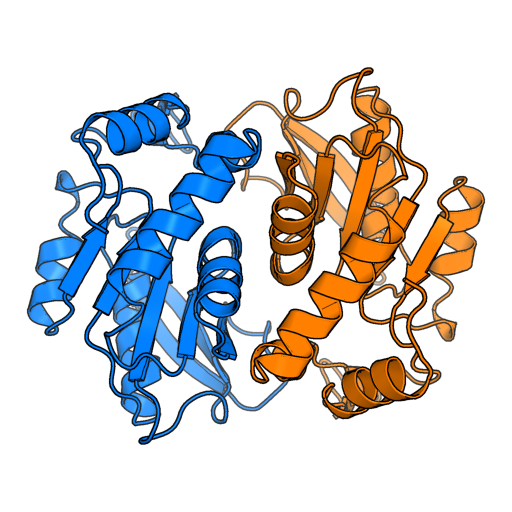120 ? 13.602 16.812 -3.082 1 98.69 120 ASP B CA 1
ATOM 2298 C C . ASP B 1 120 ? 12.586 17.719 -2.375 1 98.69 120 ASP B C 1
ATOM 2300 O O . ASP B 1 120 ? 12.836 18.188 -1.262 1 98.69 120 ASP B O 1
ATOM 2304 N N . ARG B 1 121 ? 11.547 18 -2.998 1 98.88 121 ARG B N 1
ATOM 2305 C CA . ARG B 1 121 ? 10.328 18.547 -2.418 1 98.88 121 ARG B CA 1
ATOM 2306 C C . ARG B 1 121 ? 9.281 17.453 -2.205 1 98.88 121 ARG B C 1
ATOM 2308 O O . ARG B 1 121 ? 8.758 16.891 -3.17 1 98.88 121 ARG B O 1
ATOM 2315 N N . VAL B 1 122 ? 8.93 17.297 -0.949 1 98.88 122 VAL B N 1
ATOM 2316 C CA . VAL B 1 122 ? 8.25 16.062 -0.583 1 98.88 122 VAL B CA 1
ATOM 2317 C C . VAL B 1 122 ? 6.789 16.359 -0.239 1 98.88 122 VAL B C 1
ATOM 2319 O O . VAL B 1 122 ? 6.5 17.344 0.447 1 98.88 122 VAL B O 1
ATOM 2322 N N . LEU B 1 123 ? 5.891 15.57 -0.771 1 98.94 123 LEU B N 1
ATOM 2323 C CA . LEU B 1 123 ? 4.512 15.477 -0.303 1 98.94 123 LEU B CA 1
ATOM 2324 C C . LEU B 1 123 ? 4.301 14.219 0.533 1 98.94 123 LEU B C 1
ATOM 2326 O O . LEU B 1 123 ? 4.641 13.117 0.097 1 98.94 123 LEU B O 1
ATOM 2330 N N . MET B 1 124 ? 3.797 14.359 1.766 1 98.94 124 MET B N 1
ATOM 2331 C CA . MET B 1 124 ? 3.414 13.203 2.57 1 98.94 124 MET B CA 1
ATOM 2332 C C . MET B 1 124 ? 1.946 12.859 2.357 1 98.94 124 MET B C 1
ATOM 2334 O O . MET B 1 124 ? 1.096 13.742 2.287 1 98.94 124 MET B O 1
ATOM 2338 N N . VAL B 1 125 ? 1.651 11.602 2.184 1 98.94 125 VAL B N 1
ATOM 2339 C CA . VAL B 1 125 ? 0.276 11.148 1.994 1 98.94 125 VAL B CA 1
ATOM 2340 C C . VAL B 1 125 ? -0.036 10.016 2.969 1 98.94 125 VAL B C 1
ATOM 2342 O O . VAL B 1 125 ? 0.741 9.07 3.094 1 98.94 125 VAL B O 1
ATOM 2345 N N . ASP B 1 126 ? -1.072 10.086 3.682 1 98.62 126 ASP B N 1
ATOM 2346 C CA . ASP B 1 126 ? -1.572 9.055 4.582 1 98.62 126 ASP B CA 1
ATOM 2347 C C . ASP B 1 126 ? -3.092 8.93 4.488 1 98.62 126 ASP B C 1
ATOM 2349 O O . ASP B 1 126 ? -3.752 9.781 3.887 1 98.62 126 ASP B O 1
ATOM 2353 N N . ASP B 1 127 ? -3.637 7.859 5.062 1 98.44 127 ASP B N 1
ATOM 2354 C CA . ASP B 1 127 ? -5.07 7.633 4.918 1 98.44 127 ASP B CA 1
ATOM 2355 C C . ASP B 1 127 ? -5.863 8.5 5.891 1 98.44 127 ASP B C 1
ATOM 2357 O O . ASP B 1 127 ? -6.965 8.953 5.57 1 98.44 127 ASP B O 1
ATOM 2361 N N . LEU B 1 128 ? -5.277 8.703 7.102 1 97.94 128 LEU B N 1
ATOM 2362 C CA . LEU B 1 128 ? -6.074 9.312 8.164 1 97.94 128 LEU B CA 1
ATOM 2363 C C . LEU B 1 128 ? -5.207 10.18 9.062 1 97.94 128 LEU B C 1
ATOM 2365 O O . LEU B 1 128 ? -4.109 9.773 9.453 1 97.94 128 LEU B O 1
ATOM 2369 N N . LEU B 1 129 ? -5.68 11.422 9.336 1 97.62 129 LEU B N 1
ATOM 2370 C CA . LEU B 1 129 ? -5.062 12.312 10.312 1 97.62 129 LEU B CA 1
ATOM 2371 C C . LEU B 1 129 ? -5.828 12.289 11.633 1 97.62 129 LEU B C 1
ATOM 2373 O O . LEU B 1 129 ? -6.969 12.75 11.703 1 97.62 129 LEU B O 1
ATOM 2377 N N . ALA B 1 130 ? -5.238 11.719 12.562 1 94.81 130 ALA B N 1
ATOM 2378 C CA . ALA B 1 130 ? -5.773 11.734 13.922 1 94.81 130 ALA B CA 1
ATOM 2379 C C . ALA B 1 130 ? -4.984 12.688 14.812 1 94.81 130 ALA B C 1
ATOM 2381 O O . ALA B 1 130 ? -5.215 13.898 14.789 1 94.81 130 ALA B O 1
ATOM 2382 N N . THR B 1 131 ? -3.992 12.188 15.539 1 94.56 131 THR B N 1
ATOM 2383 C CA . THR B 1 131 ? -3.217 13.039 16.438 1 94.56 131 THR B CA 1
ATOM 2384 C C . THR B 1 131 ? -2.049 13.68 15.703 1 94.56 131 THR B C 1
ATOM 2386 O O . THR B 1 131 ? -1.448 14.641 16.188 1 94.56 131 THR B O 1
ATOM 2389 N N . GLY B 1 132 ? -1.663 13.078 14.602 1 96.25 132 GLY B N 1
ATOM 2390 C CA . GLY B 1 132 ? -0.606 13.648 13.773 1 96.25 132 GLY B CA 1
ATOM 2391 C C . GLY B 1 132 ? 0.769 13.102 14.117 1 96.25 132 GLY B C 1
ATOM 2392 O O . GLY B 1 132 ? 1.763 13.484 13.492 1 96.25 132 GLY B O 1
ATOM 2393 N N . GLY B 1 133 ? 0.865 12.188 15.07 1 95.56 133 GLY B N 1
ATOM 2394 C CA . GLY B 1 133 ? 2.139 11.656 15.531 1 95.56 133 GLY B CA 1
ATOM 2395 C C . GLY B 1 133 ? 2.951 11.008 14.422 1 95.56 133 GLY B C 1
ATOM 2396 O O . GLY B 1 133 ? 4.156 11.242 14.32 1 95.56 133 GLY B O 1
ATOM 2397 N N . THR B 1 134 ? 2.289 10.188 13.578 1 96.38 134 THR B N 1
ATOM 2398 C CA . THR B 1 134 ? 2.959 9.5 12.484 1 96.38 134 THR B CA 1
ATOM 2399 C C . THR B 1 134 ? 3.578 10.492 11.508 1 96.38 134 THR B C 1
ATOM 2401 O O . THR B 1 134 ? 4.754 10.375 11.156 1 96.38 134 THR B O 1
ATOM 2404 N N . ILE B 1 135 ? 2.852 11.492 11.133 1 98.12 135 ILE B N 1
ATOM 2405 C CA . ILE B 1 135 ? 3.303 12.469 10.148 1 98.12 135 ILE B CA 1
ATOM 2406 C C . ILE B 1 135 ? 4.387 13.352 10.758 1 98.12 135 ILE B C 1
ATOM 2408 O O . ILE B 1 135 ? 5.332 13.75 10.07 1 98.12 135 ILE B O 1
ATOM 2412 N N . GLU B 1 136 ? 4.242 13.664 12.016 1 98.19 136 GLU B N 1
ATOM 2413 C CA . GLU B 1 136 ? 5.297 14.422 12.688 1 98.19 136 GLU B CA 1
ATOM 2414 C C . GLU B 1 136 ? 6.629 13.672 12.633 1 98.19 136 GLU B C 1
ATOM 2416 O O . GLU B 1 136 ? 7.656 14.258 12.281 1 98.19 136 GLU B O 1
ATOM 2421 N N . ALA B 1 137 ? 6.617 12.414 13.031 1 98.31 137 ALA B N 1
ATOM 2422 C CA . ALA B 1 137 ? 7.824 11.594 12.992 1 98.31 137 ALA B CA 1
ATOM 2423 C C . ALA B 1 137 ? 8.391 11.516 11.578 1 98.31 137 ALA B C 1
ATOM 2425 O O . ALA B 1 137 ? 9.602 11.602 11.383 1 98.31 137 ALA B O 1
ATOM 2426 N N . THR B 1 138 ? 7.543 11.359 10.609 1 98.69 138 THR B N 1
ATOM 2427 C CA . THR B 1 138 ? 7.949 11.289 9.211 1 98.69 138 THR B CA 1
ATOM 2428 C C . THR B 1 138 ? 8.578 12.609 8.758 1 98.69 138 THR B C 1
ATOM 2430 O O . THR B 1 138 ? 9.594 12.617 8.062 1 98.69 138 THR B O 1
ATOM 2433 N N . THR B 1 139 ? 7.984 13.719 9.141 1 98.81 139 THR B N 1
ATOM 2434 C CA . THR B 1 139 ? 8.516 15.039 8.836 1 98.81 139 THR B CA 1
ATOM 2435 C C . THR B 1 139 ? 9.953 15.172 9.344 1 98.81 139 THR B C 1
ATOM 2437 O O . THR B 1 139 ? 10.836 15.625 8.609 1 98.81 139 THR B O 1
ATOM 2440 N N . ARG B 1 140 ? 10.148 14.742 10.555 1 98.62 140 ARG B N 1
ATOM 2441 C CA . ARG B 1 140 ? 11.484 14.828 11.148 1 98.62 140 ARG B CA 1
ATOM 2442 C C . ARG B 1 140 ? 12.484 13.992 10.367 1 98.62 140 ARG B C 1
ATOM 2444 O O . ARG B 1 140 ? 13.617 14.422 10.125 1 98.62 140 ARG B O 1
ATOM 2451 N N . LEU B 1 141 ? 12.102 12.789 9.992 1 98.81 141 LEU B N 1
ATOM 2452 C CA . LEU B 1 141 ? 12.969 11.93 9.195 1 98.81 141 LEU B CA 1
ATOM 2453 C C . LEU B 1 141 ? 13.367 12.609 7.887 1 98.81 141 LEU B C 1
ATOM 2455 O O . LEU B 1 141 ? 14.539 12.633 7.523 1 98.81 141 LEU B O 1
ATOM 2459 N N . ILE B 1 142 ? 12.359 13.164 7.148 1 98.88 142 ILE B N 1
ATOM 2460 C CA . ILE B 1 142 ? 12.578 13.805 5.855 1 98.88 142 ILE B CA 1
ATOM 2461 C C . ILE B 1 142 ? 13.531 14.984 6.016 1 98.88 142 ILE B C 1
ATOM 2463 O O . ILE B 1 142 ? 14.477 15.141 5.242 1 98.88 142 ILE B O 1
ATOM 2467 N N . ARG B 1 143 ? 13.312 15.766 7.031 1 98.81 143 ARG B N 1
ATOM 2468 C CA . ARG B 1 143 ? 14.117 16.969 7.242 1 98.81 143 ARG B CA 1
ATOM 2469 C C . ARG B 1 143 ? 15.531 16.609 7.684 1 98.81 143 ARG B C 1
ATOM 2471 O O . ARG B 1 143 ? 16.5 17.281 7.312 1 98.81 143 ARG B O 1
ATOM 2478 N N . ARG B 1 144 ? 15.703 15.555 8.43 1 98.69 144 ARG B N 1
ATOM 2479 C CA . ARG B 1 144 ? 17.031 15.078 8.805 1 98.69 144 ARG B CA 1
ATOM 2480 C C . ARG B 1 144 ? 17.828 14.641 7.574 1 98.69 144 ARG B C 1
ATOM 2482 O O . ARG B 1 144 ? 19.062 14.719 7.562 1 98.69 144 ARG B O 1
ATOM 2489 N N . LEU B 1 145 ? 17.125 14.227 6.539 1 98.69 145 LEU B N 1
ATOM 2490 C CA . LEU B 1 145 ? 17.781 13.836 5.293 1 98.69 145 LEU B CA 1
ATOM 2491 C C . LEU B 1 145 ? 18.031 15.055 4.414 1 98.69 145 LEU B C 1
ATOM 2493 O O . LEU B 1 145 ? 18.672 14.945 3.359 1 98.69 145 LEU B O 1
ATOM 2497 N N . GLY B 1 146 ? 17.438 16.188 4.801 1 98.62 146 GLY B N 1
ATOM 2498 C CA . GLY B 1 146 ? 17.672 17.422 4.086 1 98.62 146 GLY B CA 1
ATOM 2499 C C . GLY B 1 146 ? 16.547 17.781 3.129 1 98.62 146 GLY B C 1
ATOM 2500 O O . GLY B 1 146 ? 16.609 18.797 2.43 1 98.62 146 GLY B O 1
ATOM 2501 N N . GLY B 1 147 ? 15.516 16.984 3.07 1 98.75 147 GLY B N 1
ATOM 2502 C CA . GLY B 1 147 ? 14.406 17.234 2.16 1 98.75 147 GLY B CA 1
ATOM 2503 C C . GLY B 1 147 ? 13.547 18.406 2.576 1 98.75 147 GLY B C 1
ATOM 2504 O O . GLY B 1 147 ? 13.461 18.734 3.762 1 98.75 147 GLY B O 1
ATOM 2505 N N . VAL B 1 148 ? 12.906 18.969 1.592 1 98.69 148 VAL B N 1
ATOM 2506 C CA . VAL B 1 148 ? 11.945 20.047 1.827 1 98.69 148 VAL B CA 1
ATOM 2507 C C . VAL B 1 148 ? 10.539 19.469 1.915 1 98.69 148 VAL B C 1
ATOM 2509 O O . VAL B 1 148 ? 10.078 18.781 0.993 1 98.69 148 VAL B O 1
ATOM 2512 N N . VAL B 1 149 ? 9.891 19.719 3.021 1 98.81 149 VAL B N 1
ATOM 2513 C CA . VAL B 1 149 ? 8.547 19.172 3.188 1 98.81 149 VAL B CA 1
ATOM 2514 C C . VAL B 1 149 ? 7.664 20.203 3.9 1 98.81 149 VAL B C 1
ATOM 2516 O O . VAL B 1 149 ? 7.984 20.641 5.004 1 98.81 149 VAL B O 1
ATOM 2519 N N . HIS B 1 150 ? 6.523 20.531 3.209 1 98.5 150 HIS B N 1
ATOM 2520 C CA . HIS B 1 150 ? 5.602 21.516 3.775 1 98.5 150 HIS B CA 1
ATOM 2521 C C . HIS B 1 150 ? 4.152 21.062 3.625 1 98.5 150 HIS B C 1
ATOM 2523 O O . HIS B 1 150 ? 3.236 21.719 4.105 1 98.5 150 HIS B O 1
ATOM 2529 N N . ASP B 1 151 ? 3.92 19.922 2.936 1 98.88 151 ASP B N 1
ATOM 2530 C CA . ASP B 1 151 ? 2.549 19.516 2.633 1 98.88 151 ASP B CA 1
ATOM 2531 C C . ASP B 1 151 ? 2.301 18.062 3.035 1 98.88 151 ASP B C 1
ATOM 2533 O O . ASP B 1 151 ? 3.166 17.203 2.846 1 98.88 151 ASP B O 1
ATOM 2537 N N . ALA B 1 152 ? 1.186 17.844 3.604 1 98.88 152 ALA B N 1
ATOM 2538 C CA . ALA B 1 152 ? 0.647 16.516 3.885 1 98.88 152 ALA B CA 1
ATOM 2539 C C . ALA B 1 152 ? -0.809 16.422 3.443 1 98.88 152 ALA B C 1
ATOM 2541 O O . ALA B 1 152 ? -1.589 17.359 3.623 1 98.88 152 ALA B O 1
ATOM 2542 N N . ALA B 1 153 ? -1.123 15.367 2.822 1 98.81 153 ALA B N 1
ATOM 2543 C CA . ALA B 1 153 ? -2.482 15.148 2.342 1 98.81 153 ALA B CA 1
ATOM 2544 C C . ALA B 1 153 ? -3.068 13.867 2.928 1 98.81 153 ALA B C 1
ATOM 2546 O O . ALA B 1 153 ? -2.348 12.883 3.143 1 98.81 153 ALA B O 1
ATOM 2547 N N . PHE B 1 154 ? -4.363 13.859 3.146 1 98.75 154 PHE B N 1
ATOM 2548 C CA . PHE B 1 154 ? -5.082 12.766 3.793 1 98.75 154 PHE B CA 1
ATOM 2549 C C . PHE B 1 154 ? -6.418 12.516 3.105 1 98.75 154 PHE B C 1
ATOM 2551 O O . PHE B 1 154 ? -6.973 13.414 2.465 1 98.75 154 PHE B O 1
ATOM 2558 N N . ILE B 1 155 ? -6.879 11.266 3.264 1 98.75 155 ILE B N 1
ATOM 2559 C CA . ILE B 1 155 ? -8.25 10.977 2.865 1 98.75 155 ILE B CA 1
ATOM 2560 C C . ILE B 1 155 ? -9.219 11.484 3.936 1 98.75 155 ILE B C 1
ATOM 2562 O O . ILE B 1 155 ? -10.18 12.195 3.629 1 98.75 155 ILE B O 1
ATOM 2566 N N . ILE B 1 156 ? -8.898 11.156 5.195 1 98.56 156 ILE B N 1
ATOM 2567 C CA . ILE B 1 156 ? -9.805 11.414 6.305 1 98.56 156 ILE B CA 1
ATOM 2568 C C . ILE B 1 156 ? -9.117 12.305 7.34 1 98.56 156 ILE B C 1
ATOM 2570 O O . ILE B 1 156 ? -7.969 12.062 7.711 1 98.56 156 ILE B O 1
ATOM 2574 N N . ASP B 1 157 ? -9.797 13.266 7.805 1 98.19 157 ASP B N 1
ATOM 2575 C CA . ASP B 1 157 ? -9.383 14.086 8.938 1 98.19 157 ASP B CA 1
ATOM 2576 C C . ASP B 1 157 ? -10.32 13.898 10.125 1 98.19 157 ASP B C 1
ATOM 2578 O O . ASP B 1 157 ? -11.539 13.859 9.961 1 98.19 157 ASP B O 1
ATOM 2582 N N . LEU B 1 158 ? -9.766 13.641 11.305 1 97.44 158 LEU B N 1
ATOM 2583 C CA . LEU B 1 158 ? -10.484 13.664 12.57 1 97.44 158 LEU B CA 1
ATOM 2584 C C . LEU B 1 158 ? -10.086 14.883 13.398 1 97.44 158 LEU B C 1
ATOM 2586 O O . LEU B 1 158 ? -9.266 14.781 14.312 1 97.44 158 LEU B O 1
ATOM 2590 N N . PRO B 1 159 ? -10.75 15.969 13.188 1 97 159 PRO B N 1
ATOM 2591 C CA . PRO B 1 159 ? -10.281 17.266 13.711 1 97 159 PRO B CA 1
ATOM 2592 C C . PRO B 1 159 ? -10.211 17.281 15.234 1 97 159 PRO B C 1
ATOM 2594 O O . PRO B 1 159 ? -9.328 17.938 15.805 1 97 159 PRO B O 1
ATOM 2597 N N . ALA B 1 160 ? -11.047 16.562 15.922 1 95.56 160 ALA B N 1
ATOM 2598 C CA . ALA B 1 160 ? -11.148 16.609 17.375 1 95.56 160 ALA B CA 1
ATOM 2599 C C . ALA B 1 160 ? -9.883 16.062 18.031 1 95.56 160 ALA B C 1
ATOM 2601 O O . ALA B 1 160 ? -9.648 16.281 19.219 1 95.56 160 ALA B O 1
ATOM 2602 N N . LEU B 1 161 ? -9.07 15.477 17.25 1 94.81 161 LEU B N 1
ATOM 2603 C CA . LEU B 1 161 ? -7.91 14.805 17.844 1 94.81 161 LEU B CA 1
ATOM 2604 C C . LEU B 1 161 ? -6.664 15.672 17.719 1 94.81 161 LEU B C 1
ATOM 2606 O O . LEU B 1 161 ? -5.586 15.289 18.188 1 94.81 161 LEU B O 1
ATOM 2610 N N . GLY B 1 162 ? -6.738 16.812 17.031 1 95.81 162 GLY B N 1
ATOM 2611 C CA . GLY B 1 162 ? -5.762 17.891 17.141 1 95.81 162 GLY B CA 1
ATOM 2612 C C . GLY B 1 162 ? -4.586 17.734 16.203 1 95.81 162 GLY B C 1
ATOM 2613 O O . GLY B 1 162 ? -3.582 18.438 16.328 1 95.81 162 GLY B O 1
ATOM 2614 N N . GLY B 1 163 ? -4.66 16.797 15.289 1 96.88 163 GLY B N 1
ATOM 2615 C CA . GLY B 1 163 ? -3.547 16.516 14.398 1 96.88 163 GLY B CA 1
ATOM 2616 C C . GLY B 1 163 ? -3.168 17.688 13.516 1 96.88 163 GLY B C 1
ATOM 2617 O O . GLY B 1 163 ? -1.983 17.969 13.32 1 96.88 163 GLY B O 1
ATOM 2618 N N . GLU B 1 164 ? -4.105 18.375 12.992 1 97.69 164 GLU B N 1
ATOM 2619 C CA . GLU B 1 164 ? -3.846 19.5 12.094 1 97.69 164 GLU B CA 1
ATOM 2620 C C . GLU B 1 164 ? -3.059 20.594 12.805 1 97.69 164 GLU B C 1
ATOM 2622 O O . GLU B 1 164 ? -2.078 21.109 12.258 1 97.69 164 GLU B O 1
ATOM 2627 N N . ALA B 1 165 ? -3.488 20.969 13.977 1 97.94 165 ALA B N 1
ATOM 2628 C CA . ALA B 1 165 ? -2.799 22 14.742 1 97.94 165 ALA B CA 1
ATOM 2629 C C . ALA B 1 165 ? -1.358 21.609 15.039 1 97.94 165 ALA B C 1
ATOM 2631 O O . ALA B 1 165 ? -0.442 22.422 14.938 1 97.94 165 ALA B O 1
ATOM 2632 N N . ARG B 1 166 ? -1.202 20.359 15.422 1 97.25 166 ARG B N 1
ATOM 2633 C CA . ARG B 1 166 ? 0.124 19.812 15.703 1 97.25 166 ARG B CA 1
ATOM 2634 C C . ARG B 1 166 ? 1.048 19.969 14.5 1 97.25 166 ARG B C 1
ATOM 2636 O O . ARG B 1 166 ? 2.186 20.422 14.641 1 97.25 166 ARG B O 1
ATOM 2643 N N . LEU B 1 167 ? 0.56 19.609 13.336 1 98.44 167 LEU B N 1
ATOM 2644 C CA . LEU B 1 167 ? 1.371 19.641 12.125 1 98.44 167 LEU B CA 1
ATOM 2645 C C . LEU B 1 167 ? 1.585 21.062 11.633 1 98.44 167 LEU B C 1
ATOM 2647 O O . LEU B 1 167 ? 2.654 21.391 11.117 1 98.44 167 LEU B O 1
ATOM 2651 N N . GLU B 1 168 ? 0.624 21.875 11.773 1 98.31 168 GLU B N 1
ATOM 2652 C CA . GLU B 1 168 ? 0.771 23.281 11.422 1 98.31 168 GLU B CA 1
ATOM 2653 C C . GLU B 1 168 ? 1.886 23.938 12.234 1 98.31 168 GLU B C 1
ATOM 2655 O O . GLU B 1 168 ? 2.609 24.797 11.727 1 98.31 168 GLU B O 1
ATOM 2660 N N . ALA B 1 169 ? 1.999 23.562 13.43 1 98.19 169 ALA B N 1
ATOM 2661 C CA . ALA B 1 169 ? 3.047 24.094 14.297 1 98.19 169 ALA B CA 1
ATOM 2662 C C . ALA B 1 169 ? 4.434 23.75 13.758 1 98.19 169 ALA B C 1
ATOM 2664 O O . ALA B 1 169 ? 5.426 24.375 14.125 1 98.19 169 ALA B O 1
ATOM 2665 N N . MET B 1 170 ? 4.465 22.766 12.914 1 97.94 170 MET B N 1
ATOM 2666 C CA . MET B 1 170 ? 5.715 22.375 12.273 1 97.94 170 MET B CA 1
ATOM 2667 C C . MET B 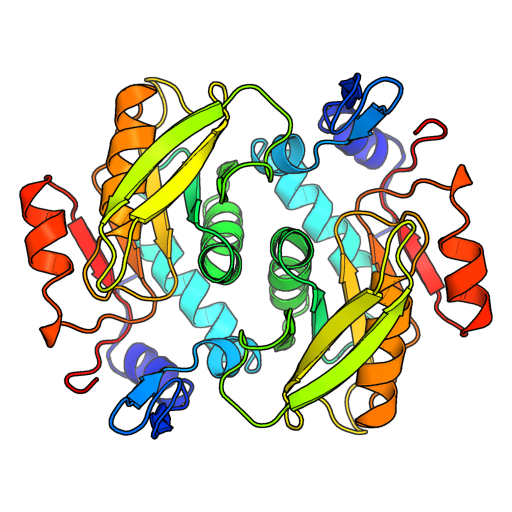1 170 ? 5.793 22.922 10.852 1 97.94 170 MET B C 1
ATOM 2669 O O . MET B 1 170 ? 6.621 22.469 10.055 1 97.94 170 MET B O 1
ATOM 2673 N N . ASN B 1 171 ? 4.918 23.828 10.5 1 98.44 171 ASN B N 1
ATOM 2674 C CA . ASN B 1 171 ? 4.848 24.422 9.18 1 98.44 171 ASN B CA 1
ATOM 2675 C C . ASN B 1 171 ? 4.477 23.406 8.109 1 98.44 171 ASN B C 1
ATOM 2677 O O . ASN B 1 171 ? 5.059 23.375 7.027 1 98.44 171 ASN B O 1
ATOM 2681 N N . ILE B 1 172 ? 3.625 22.469 8.492 1 98.81 172 ILE B N 1
ATOM 2682 C CA . ILE B 1 172 ? 3.062 21.516 7.531 1 98.81 172 ILE B CA 1
ATOM 2683 C C . ILE B 1 172 ? 1.627 21.922 7.195 1 98.81 172 ILE B C 1
ATOM 2685 O O . ILE B 1 172 ? 0.774 22 8.078 1 98.81 172 ILE B O 1
ATOM 2689 N N . ASN B 1 173 ? 1.35 22.156 5.914 1 98.56 173 ASN B N 1
ATOM 2690 C CA . ASN B 1 173 ? -0.001 22.375 5.41 1 98.56 173 ASN B CA 1
ATOM 2691 C C . ASN B 1 173 ? -0.75 21.062 5.199 1 98.56 173 ASN B C 1
ATOM 2693 O O . ASN B 1 173 ? -0.303 20.203 4.438 1 98.56 173 ASN B O 1
ATOM 2697 N N . CYS B 1 174 ? -1.88 21.016 5.848 1 98.44 174 CYS B N 1
ATOM 2698 C CA . CYS B 1 174 ? -2.66 19.781 5.754 1 98.44 174 CYS B CA 1
ATOM 2699 C C . CYS B 1 174 ? -3.816 19.938 4.773 1 98.44 174 CYS B C 1
ATOM 2701 O O . CYS B 1 174 ? -4.484 20.984 4.762 1 98.44 174 CYS B O 1
ATOM 2703 N N . TYR B 1 175 ? -4 19 3.914 1 98.38 175 TYR B N 1
ATOM 2704 C CA . TYR B 1 175 ? -5.148 18.906 3.023 1 98.38 175 TYR B CA 1
ATOM 2705 C C . TYR B 1 175 ? -5.836 17.547 3.17 1 98.38 175 TYR B C 1
ATOM 2707 O O . TYR B 1 175 ? -5.203 16.5 3.002 1 98.38 175 TYR B O 1
ATOM 2715 N N . SER B 1 176 ? -7.094 17.516 3.496 1 98.31 176 SER B N 1
ATOM 2716 C CA . SER B 1 176 ? -7.871 16.281 3.639 1 98.31 176 SER B CA 1
ATOM 2717 C C . SER B 1 176 ? -9.102 16.312 2.74 1 98.31 176 SER B C 1
ATOM 2719 O O . SER B 1 176 ? -9.727 17.359 2.559 1 98.31 176 SER B O 1
ATOM 2721 N N . LEU B 1 177 ? -9.469 15.203 2.207 1 98.5 177 LEU B N 1
ATOM 2722 C CA . LEU B 1 177 ? -10.617 15.117 1.314 1 98.5 177 LEU B CA 1
ATOM 2723 C C . LEU B 1 177 ? -11.922 15.164 2.104 1 98.5 177 LEU B C 1
ATOM 2725 O O . LEU B 1 177 ? -12.867 15.867 1.716 1 98.5 177 LEU B O 1
ATOM 2729 N N . VAL B 1 178 ? -11.961 14.375 3.238 1 98.25 178 VAL B N 1
ATOM 2730 C CA . VAL B 1 178 ? -13.188 14.32 4.02 1 98.25 178 VAL B CA 1
ATOM 2731 C C . VAL B 1 178 ? -12.867 14.484 5.504 1 98.25 178 VAL B C 1
ATOM 2733 O O . VAL B 1 178 ? -11.773 14.133 5.949 1 98.25 178 VAL B O 1
ATOM 2736 N N . SER B 1 179 ? -13.773 15.039 6.246 1 97.5 179 SER B N 1
ATOM 2737 C CA . SER B 1 179 ? -13.648 15.211 7.691 1 97.5 179 SER B CA 1
ATOM 2738 C C . SER B 1 179 ? -14.82 14.57 8.43 1 97.5 179 SER B C 1
ATOM 2740 O O . SER B 1 179 ? -15.961 14.656 7.977 1 97.5 179 SER B O 1
ATOM 2742 N N . PHE B 1 180 ? -14.484 13.93 9.531 1 96.88 180 PHE B N 1
ATOM 2743 C CA . PHE B 1 180 ? -15.5 13.375 10.414 1 96.88 180 PHE B CA 1
ATOM 2744 C C . PHE B 1 180 ? -15.398 13.992 11.805 1 96.88 180 PHE B C 1
ATOM 2746 O O . PHE B 1 180 ? -14.312 14.039 12.391 1 96.88 180 PHE B O 1
ATOM 2753 N N . ASP B 1 181 ? -16.391 14.57 12.477 1 89.06 181 ASP B N 1
ATOM 2754 C CA . ASP B 1 181 ? -16.422 15.242 13.773 1 89.06 181 ASP B CA 1
ATOM 2755 C C . ASP B 1 181 ? -16.375 14.227 14.914 1 89.06 181 ASP B C 1
ATOM 2757 O O . ASP B 1 181 ? -15.875 14.531 16 1 89.06 181 ASP B O 1
ATOM 2761 N N . GLY B 1 182 ? -16.75 12.961 14.75 1 80 182 GLY B N 1
ATOM 2762 C CA . GLY B 1 182 ? -16.781 11.953 15.805 1 80 182 GLY B CA 1
ATOM 2763 C C . GLY B 1 182 ? -15.797 10.828 15.586 1 80 182 GLY B C 1
ATOM 2764 O O . GLY B 1 182 ? -15.391 10.562 14.453 1 80 182 GLY B O 1
ATOM 2765 N N . HIS B 1 183 ? -15.18 10.539 16.953 1 79.75 183 HIS B N 1
ATOM 2766 C CA . HIS B 1 183 ? -14.258 9.414 16.891 1 79.75 183 HIS B CA 1
ATOM 2767 C C . HIS B 1 183 ? -14.367 8.547 18.141 1 79.75 183 HIS B C 1
ATOM 2769 O O . HIS B 1 183 ? -14.891 8.984 19.172 1 79.75 183 HIS B O 1
#

Foldseek 3Di:
DADDPVLLVVLVVQWDWDAQPPHHPATDTHNVSQVVDVVSLVSLLVNVLVVCLPVPAAEEEAEPDQRCSRRVSNCVSSVHYYWYKYFPPPDDADWDKFWFDDPPGIGMIITHLPPAAQSGEYEYEYAEFAQQGVVVRVVVRRVVSNYHYQEYEYAEYAPVRPNQVVSVVVNHDYYYSYYDPGD/DADDPVLLVVLVVQWDWDAQPPHHPATDTHNVSQVVDVVSLVSLLVNVLVVCLPVPAAEEEAEPDQRCSRRVSNCVSSVHYYWYKYFPPPDDADWDKFWFDDPPGIGMIITHLPPAAQPGEYEYEYAEFALQGVVVRVVVRRVVSNYHYQEYEYAEYAPVRPNCVVSVVVNHDYYYSYYDPGD

Radius of gyration: 19.57 Å; Cα contacts (8 Å, |Δi|>4): 820; chains: 2; bounding box: 45×52×50 Å

Nearest PDB structures (foldseek):
  8izj-assembly1_B  TM=9.865E-01  e=9.016E-35  Escherichia coli
  5znq-assembly1_B  TM=9.771E-01  e=1.286E-33  Yersinia pseudotuberculosis IP 32953
  4lza-assembly1_B  TM=9.586E-01  e=2.373E-25  Thermoanaerobacter pseudethanolicus ATCC 33223
  4m0k-assembly2_D  TM=9.395E-01  e=1.742E-25  Rhodothermus marinus DSM 4252
  6hgq-assembly1_B  TM=9.289E-01  e=2.262E-22  Homo sapiens